Protein AF-A0A7K5NY60-F1 (afdb_monomer_lite)

Foldseek 3Di:
DVVVVVVVVVVVVVVVVVVVVVVVVVVVVVVPDDDDDDDDDDDDDDDDDDDDDDDDDDDDDDDDDDDDDDDPPPPDDPDDPDPDDPCVVDPPCVVVVQVVVLVVVPPDDFDEAEEEEEDEDPLLVLQLQQVVLQLVAADAAYEYEYEYAPVCPVVCCVSVVPDPRPPRYHYDYHYQDDDPVCSVVQCPPPHGSPSSVVCCLVVVVVDQKYKYAYSNDGDPHYPVVVQCCVVVDDPQDFKDFDQQDPDLVPAPCNPPNPDDAPDSRHTDPRIMIGRSNVVVVDDDD

Structure (mmCIF, N/CA/C/O backbone):
data_AF-A0A7K5NY60-F1
#
_entry.id   AF-A0A7K5NY60-F1
#
loop_
_atom_site.group_PDB
_atom_site.id
_atom_site.type_symbol
_atom_site.label_atom_id
_atom_site.label_alt_id
_atom_site.label_comp_id
_atom_site.label_asym_id
_atom_site.label_entity_id
_atom_site.label_seq_id
_atom_site.pdbx_PDB_ins_code
_atom_site.Cartn_x
_atom_site.Cartn_y
_atom_site.Cartn_z
_atom_site.occupancy
_atom_site.B_iso_or_equiv
_atom_site.auth_seq_id
_atom_site.auth_comp_id
_atom_site.auth_asym_id
_atom_site.auth_atom_id
_atom_site.pdbx_PDB_model_num
ATOM 1 N N . MET A 1 1 ? -24.072 55.655 23.492 1.00 56.44 1 MET A N 1
ATOM 2 C CA . MET A 1 1 ? -22.729 55.812 22.879 1.00 56.44 1 MET A CA 1
ATOM 3 C C . MET A 1 1 ? -21.893 54.524 22.804 1.00 56.44 1 MET A C 1
ATOM 5 O O . MET A 1 1 ? -21.307 54.279 21.763 1.00 56.44 1 MET A O 1
ATOM 9 N N . ARG A 1 2 ? -21.861 53.644 23.823 1.00 59.66 2 ARG A N 1
ATOM 10 C CA . ARG A 1 2 ? -20.990 52.439 23.823 1.00 59.66 2 ARG A CA 1
ATOM 11 C C . ARG A 1 2 ? -21.328 51.338 22.795 1.00 59.66 2 ARG A C 1
ATOM 13 O O . ARG A 1 2 ? -20.444 50.577 22.426 1.00 59.66 2 ARG A O 1
ATOM 20 N N . ARG A 1 3 ? -22.579 51.241 22.320 1.00 62.66 3 ARG A N 1
ATOM 21 C CA . ARG A 1 3 ? -22.987 50.232 21.316 1.00 62.66 3 ARG A CA 1
ATOM 22 C C . ARG A 1 3 ? -22.517 50.585 19.899 1.00 62.66 3 ARG A C 1
ATOM 24 O O . ARG A 1 3 ? -22.002 49.718 19.210 1.00 62.66 3 ARG A O 1
ATOM 31 N N . PHE A 1 4 ? -22.588 51.862 19.520 1.00 67.31 4 PHE A N 1
ATOM 32 C CA . PHE A 1 4 ? -22.087 52.347 18.229 1.00 67.31 4 PHE A CA 1
ATOM 33 C C . PHE A 1 4 ? -20.566 52.210 18.100 1.00 67.31 4 PHE A C 1
ATOM 35 O O . PHE A 1 4 ? -20.082 51.814 17.048 1.00 67.31 4 PHE A O 1
ATOM 42 N N . ALA A 1 5 ? -19.820 52.426 19.190 1.00 71.88 5 ALA A N 1
ATOM 43 C CA . ALA A 1 5 ? -18.370 52.224 19.205 1.00 71.88 5 ALA A CA 1
ATOM 44 C C . ALA A 1 5 ? -17.967 50.757 18.954 1.00 71.88 5 ALA A C 1
ATOM 46 O O . ALA A 1 5 ? -17.001 50.497 18.245 1.00 71.88 5 ALA A O 1
ATOM 47 N N . ARG A 1 6 ? -18.728 49.789 19.487 1.00 74.81 6 ARG A N 1
ATOM 48 C CA . ARG A 1 6 ? -18.474 48.354 19.264 1.00 74.81 6 ARG A CA 1
ATOM 49 C C . ARG A 1 6 ? -18.782 47.921 17.832 1.00 74.81 6 ARG A C 1
ATOM 51 O O . ARG A 1 6 ? -18.025 47.145 17.266 1.00 74.81 6 ARG A O 1
ATOM 58 N N . VAL A 1 7 ? -19.856 48.450 17.245 1.00 81.12 7 VAL A N 1
ATOM 59 C CA . VAL A 1 7 ? -20.198 48.190 15.837 1.00 81.12 7 VAL A CA 1
ATOM 60 C C . VAL A 1 7 ? -19.155 48.812 14.907 1.00 81.12 7 VAL A C 1
ATOM 62 O O . VAL A 1 7 ? -18.703 48.148 13.984 1.00 81.12 7 VAL A O 1
ATOM 65 N N . ALA A 1 8 ? -18.691 50.033 15.191 1.00 81.50 8 ALA A N 1
ATOM 66 C CA . ALA A 1 8 ? -17.628 50.670 14.416 1.00 81.50 8 ALA A CA 1
ATOM 67 C C . ALA A 1 8 ? -16.306 49.880 14.469 1.00 81.50 8 ALA A C 1
ATOM 69 O O . ALA A 1 8 ? -15.668 49.694 13.439 1.00 81.50 8 ALA A O 1
ATOM 70 N N . LEU A 1 9 ? -15.929 49.356 15.642 1.00 83.44 9 LEU A N 1
ATOM 71 C CA . LEU A 1 9 ? -14.753 48.491 15.806 1.00 83.44 9 LEU A CA 1
ATOM 72 C C . LEU A 1 9 ? -14.869 47.177 15.024 1.00 83.44 9 LEU A C 1
ATOM 74 O O . LEU A 1 9 ? -13.899 46.760 14.397 1.00 83.44 9 LEU A O 1
ATOM 78 N N . LEU A 1 10 ? -16.049 46.551 15.019 1.00 84.38 10 LEU A N 1
ATOM 79 C CA . LEU A 1 10 ? -16.299 45.345 14.225 1.00 84.38 10 LEU A CA 1
ATOM 80 C C . LEU A 1 10 ? -16.209 45.633 12.722 1.00 84.38 10 LEU A C 1
ATOM 82 O O . LEU A 1 10 ? -15.543 44.894 12.004 1.00 84.38 10 LEU A O 1
ATOM 86 N N . CYS A 1 11 ? -16.798 46.736 12.253 1.00 84.00 11 CYS A N 1
ATOM 87 C CA . CYS A 1 11 ? -16.713 47.132 10.847 1.00 84.00 11 CYS A CA 1
ATOM 88 C C . CYS A 1 11 ? -15.271 47.449 10.419 1.00 84.00 11 CYS A C 1
ATOM 90 O O . CYS A 1 11 ? -14.856 47.047 9.333 1.00 84.00 11 CYS A O 1
ATOM 92 N N . LEU A 1 12 ? -14.492 48.118 11.276 1.00 88.38 12 LEU A N 1
ATOM 93 C CA . LEU A 1 12 ? -13.070 48.379 11.030 1.00 88.38 12 LEU A CA 1
ATOM 94 C C . LEU A 1 12 ? -12.256 47.079 10.985 1.00 88.38 12 LEU A C 1
ATOM 96 O O . LEU A 1 12 ? -11.424 46.918 10.095 1.00 88.38 12 LEU A O 1
ATOM 100 N N . GLY A 1 13 ? -12.536 46.131 11.885 1.00 89.06 13 GLY A N 1
ATOM 101 C CA . GLY A 1 13 ? -11.914 44.806 11.879 1.00 89.06 13 GLY A CA 1
ATOM 102 C C . GLY A 1 13 ? -12.219 44.020 10.601 1.00 89.06 13 GLY A C 1
ATOM 103 O O . GLY A 1 13 ? -11.303 43.532 9.944 1.00 89.06 13 GLY A O 1
ATOM 104 N N . CYS A 1 14 ? -13.488 43.961 10.187 1.00 86.69 14 CYS A N 1
ATOM 105 C CA . CYS A 1 14 ? -13.890 43.292 8.947 1.00 86.69 14 CYS A CA 1
ATOM 106 C C . CYS A 1 14 ? -13.279 43.949 7.697 1.00 86.69 14 CYS A C 1
ATOM 108 O O . CYS A 1 14 ? -12.863 43.242 6.774 1.00 86.69 14 CYS A O 1
ATOM 110 N N . GLY A 1 15 ? -13.183 45.283 7.672 1.00 90.19 15 GLY A N 1
ATOM 111 C CA . GLY A 1 15 ? -12.523 46.021 6.594 1.00 90.19 15 GLY A CA 1
ATOM 112 C C . GLY A 1 15 ? -11.030 45.701 6.496 1.00 90.19 15 GLY A C 1
ATOM 113 O O . GLY A 1 15 ? -10.528 45.440 5.403 1.00 90.19 15 GLY A O 1
ATOM 114 N N . LEU A 1 16 ? -10.336 45.632 7.637 1.00 90.94 16 LEU A N 1
ATOM 115 C CA . LEU A 1 16 ? -8.918 45.273 7.692 1.00 90.94 16 LEU A CA 1
ATOM 116 C C . LEU A 1 16 ? -8.679 43.830 7.220 1.00 90.94 16 LEU A C 1
ATOM 118 O O . LEU A 1 16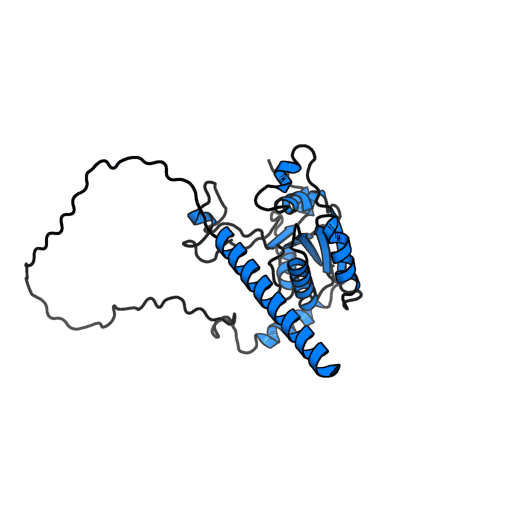 ? -7.789 43.598 6.406 1.00 90.94 16 LEU A O 1
ATOM 122 N N . CYS A 1 17 ? -9.504 42.871 7.655 1.00 87.88 17 CYS A N 1
ATOM 123 C CA . CYS A 1 17 ? -9.408 41.477 7.205 1.00 87.88 17 CYS A CA 1
ATOM 124 C C . CYS A 1 17 ? -9.643 41.337 5.695 1.00 87.88 17 CYS A C 1
ATOM 126 O O . CYS A 1 17 ? -8.936 40.583 5.030 1.00 87.88 17 CYS A O 1
ATOM 128 N N . SER A 1 18 ? -10.596 42.091 5.141 1.00 86.81 18 SER A N 1
ATOM 129 C CA . SER A 1 18 ? -10.890 42.074 3.701 1.00 86.81 18 SER A CA 1
ATOM 130 C C . SER A 1 18 ? -9.739 42.661 2.877 1.00 86.81 18 SER A C 1
ATOM 132 O O . SER A 1 18 ? -9.396 42.126 1.824 1.00 86.81 18 SER A O 1
ATOM 134 N N . LEU A 1 19 ? -9.097 43.723 3.377 1.00 90.56 19 LEU A N 1
ATOM 135 C CA . LEU A 1 19 ? -7.897 44.302 2.766 1.00 90.56 19 LEU A CA 1
ATOM 136 C C . LEU A 1 19 ? -6.717 43.328 2.804 1.00 90.56 19 LEU A C 1
ATOM 138 O O . LEU A 1 19 ? -6.083 43.107 1.776 1.00 90.56 19 LEU A O 1
ATOM 142 N N . LEU A 1 20 ? -6.446 42.709 3.957 1.00 88.12 20 LEU A N 1
ATOM 143 C CA . LEU A 1 20 ? -5.367 41.725 4.104 1.00 88.12 20 LEU A CA 1
ATOM 144 C C . LEU A 1 20 ? -5.576 40.507 3.196 1.00 88.12 20 LEU A C 1
ATOM 146 O O . LEU A 1 20 ? -4.625 40.037 2.573 1.00 88.12 20 LEU A O 1
ATOM 150 N N . TYR A 1 21 ? -6.819 40.043 3.056 1.00 88.12 21 TYR A N 1
ATOM 151 C CA . TYR A 1 21 ? -7.168 38.981 2.117 1.00 88.12 21 TYR A CA 1
ATOM 152 C C . TYR A 1 21 ? -6.909 39.395 0.660 1.00 88.12 21 TYR A C 1
ATOM 154 O O . TYR A 1 21 ? -6.303 38.638 -0.098 1.00 88.12 21 TYR A O 1
ATOM 162 N N . GLY A 1 22 ? -7.288 40.620 0.278 1.00 87.94 22 GLY A N 1
ATOM 163 C CA . GLY A 1 22 ? -6.995 41.171 -1.048 1.00 87.94 22 GLY A CA 1
ATOM 164 C C . GLY A 1 22 ? -5.493 41.263 -1.343 1.00 87.94 22 GLY A C 1
ATOM 165 O O . GLY A 1 22 ? -5.058 40.874 -2.424 1.00 87.94 22 GLY A O 1
ATOM 166 N N . PHE A 1 23 ? -4.685 41.702 -0.373 1.00 84.81 23 PHE A N 1
ATOM 167 C CA . PHE A 1 23 ? -3.224 41.740 -0.510 1.00 84.81 23 PHE A CA 1
ATOM 168 C C . PHE A 1 23 ? -2.600 40.344 -0.601 1.00 84.81 23 PHE A C 1
ATOM 170 O O . PHE A 1 23 ? -1.681 40.150 -1.393 1.00 84.81 23 PHE A O 1
ATOM 177 N N . SER A 1 24 ? -3.111 39.364 0.150 1.00 81.75 24 SER A N 1
ATOM 178 C CA . SER A 1 24 ? -2.658 37.972 0.058 1.00 81.75 24 SER A CA 1
ATOM 179 C C . SER A 1 24 ? -2.946 37.370 -1.320 1.00 81.75 24 SER A C 1
ATOM 181 O O . SER A 1 24 ? -2.064 36.742 -1.902 1.00 81.75 24 SER A O 1
ATOM 183 N N . GLN A 1 25 ? -4.126 37.630 -1.891 1.00 82.25 25 GLN A N 1
ATOM 184 C CA . GLN A 1 25 ? -4.454 37.188 -3.249 1.00 82.25 25 GLN A CA 1
ATOM 185 C C . GLN A 1 25 ? -3.606 37.890 -4.316 1.00 82.25 25 GLN A C 1
ATOM 187 O O . GLN A 1 25 ? -3.181 37.260 -5.283 1.00 82.25 25 GLN A O 1
ATOM 192 N N . LEU A 1 26 ? -3.304 39.179 -4.131 1.00 78.38 26 LEU A N 1
ATOM 193 C CA . LEU A 1 26 ? -2.419 39.918 -5.032 1.00 78.38 26 LEU A CA 1
ATOM 194 C C . LEU A 1 26 ? -0.980 39.373 -4.987 1.00 78.38 26 LEU A C 1
ATOM 196 O O . LEU A 1 26 ? -0.354 39.222 -6.033 1.00 78.38 26 LEU A O 1
ATOM 200 N N . ALA A 1 27 ? -0.475 39.043 -3.795 1.00 75.12 27 ALA A N 1
ATOM 201 C CA . ALA A 1 27 ? 0.842 38.436 -3.611 1.00 75.12 27 ALA A CA 1
ATOM 202 C C . ALA A 1 27 ? 0.928 37.051 -4.277 1.00 75.12 27 ALA A C 1
ATOM 204 O O . ALA A 1 27 ? 1.865 36.796 -5.030 1.00 75.12 27 ALA A O 1
ATOM 205 N N . LEU A 1 28 ? -0.098 36.210 -4.101 1.00 70.88 28 LEU A N 1
ATOM 206 C CA . LEU A 1 28 ? -0.197 34.899 -4.756 1.00 70.88 28 LEU A CA 1
ATOM 207 C C . LEU A 1 28 ? -0.278 35.009 -6.287 1.00 70.88 28 LEU A C 1
ATOM 209 O O . LEU A 1 28 ? 0.285 34.182 -7.002 1.00 70.88 28 LEU A O 1
ATOM 213 N N . SER A 1 29 ? -0.940 36.047 -6.807 1.00 69.75 29 SER A N 1
ATOM 214 C CA . SER A 1 29 ? -1.029 36.289 -8.251 1.00 69.75 29 SER A CA 1
ATOM 215 C C . SER A 1 29 ? 0.294 36.789 -8.851 1.00 69.75 29 SER A C 1
ATOM 217 O O . SER A 1 29 ? 0.606 36.470 -9.998 1.00 69.75 29 SER A O 1
ATOM 219 N N . LEU A 1 30 ? 1.105 37.518 -8.074 1.00 65.69 30 LEU A N 1
ATOM 220 C CA . LEU A 1 30 ? 2.453 37.939 -8.472 1.00 65.69 30 LEU A CA 1
ATOM 221 C C . LEU A 1 30 ? 3.467 36.784 -8.442 1.00 65.69 30 LEU A C 1
ATOM 223 O O . LEU A 1 30 ? 4.370 36.757 -9.276 1.00 65.69 30 LEU A O 1
ATOM 227 N N . GLU A 1 31 ? 3.302 35.807 -7.546 1.00 64.00 31 GLU A N 1
ATOM 228 C CA . GLU A 1 31 ? 4.140 34.596 -7.511 1.00 64.00 31 GLU A CA 1
ATOM 229 C C . GLU A 1 31 ? 3.822 33.596 -8.639 1.00 64.00 31 GLU A C 1
ATOM 231 O O . GLU A 1 31 ? 4.640 32.732 -8.950 1.00 64.00 31 GLU A O 1
ATOM 236 N N . GLN A 1 32 ? 2.672 33.726 -9.310 1.00 49.03 32 GLN A N 1
ATOM 237 C CA . GLN A 1 32 ? 2.239 32.817 -10.378 1.00 49.03 32 GLN A CA 1
ATOM 238 C C . GLN A 1 32 ? 2.784 33.137 -11.783 1.00 49.03 32 GLN A C 1
ATOM 240 O O . GLN A 1 32 ? 2.345 32.511 -12.748 1.00 49.03 32 GLN A O 1
ATOM 245 N N . GLN A 1 33 ? 3.757 34.043 -11.939 1.00 38.47 33 GLN A N 1
ATOM 246 C CA . GLN A 1 33 ? 4.490 34.192 -13.205 1.00 38.47 33 GLN A CA 1
ATOM 247 C C . GLN A 1 33 ? 5.540 33.077 -13.379 1.00 38.47 33 GLN A C 1
ATOM 249 O O . GLN A 1 33 ? 6.527 33.048 -12.643 1.00 38.47 33 GLN A O 1
ATOM 254 N N . PRO A 1 34 ? 5.427 32.197 -14.393 1.00 38.31 34 PRO A N 1
ATOM 255 C CA . PRO A 1 34 ? 6.512 31.313 -14.769 1.00 38.31 34 PRO A CA 1
ATOM 256 C C . PRO A 1 34 ? 7.386 31.980 -15.839 1.00 38.31 34 PRO A C 1
ATOM 258 O O . PRO A 1 34 ? 6.905 32.353 -16.907 1.00 38.31 34 PRO A O 1
ATOM 261 N N . GLY A 1 35 ? 8.696 32.013 -15.595 1.00 34.53 35 GLY A N 1
ATOM 262 C CA . GLY A 1 35 ? 9.678 31.861 -16.671 1.00 34.53 35 GLY A CA 1
ATOM 263 C C . GLY A 1 35 ? 10.494 33.097 -17.046 1.00 34.53 35 GLY A C 1
ATOM 264 O O . GLY A 1 35 ? 10.066 33.941 -17.824 1.00 34.53 35 GLY A O 1
ATOM 265 N N . GLY A 1 36 ? 11.744 33.098 -16.578 1.00 33.03 36 GLY A N 1
ATOM 266 C CA . GLY A 1 36 ? 12.874 32.771 -17.455 1.00 33.03 36 GLY A CA 1
ATOM 267 C C . GLY A 1 36 ? 13.189 33.770 -18.568 1.00 33.03 36 GLY A C 1
ATOM 268 O O . GLY A 1 36 ? 12.511 33.836 -19.590 1.00 33.03 36 GLY A O 1
ATOM 269 N N . GLY A 1 37 ? 14.297 34.489 -18.385 1.00 29.67 37 GLY A N 1
ATOM 270 C CA . GLY A 1 37 ? 14.879 35.393 -19.367 1.00 29.67 37 GLY A CA 1
ATOM 271 C C . GLY A 1 37 ? 15.085 34.760 -20.747 1.00 29.67 37 GLY A C 1
ATOM 272 O O . GLY A 1 37 ? 15.587 33.649 -20.893 1.00 29.67 37 GLY A O 1
ATOM 273 N N . ARG A 1 38 ? 14.702 35.532 -21.765 1.00 31.25 38 ARG A N 1
ATOM 274 C CA . ARG A 1 38 ? 15.026 35.336 -23.178 1.00 31.25 38 ARG A CA 1
ATOM 275 C C . ARG A 1 38 ? 16.522 35.564 -23.408 1.00 31.25 38 ARG A C 1
ATOM 277 O O . ARG A 1 38 ? 16.974 36.699 -23.271 1.00 31.25 38 ARG A O 1
ATOM 284 N N . GLU A 1 39 ? 17.236 34.560 -23.905 1.00 31.52 39 GLU A N 1
ATOM 285 C CA . GLU A 1 39 ? 18.372 34.794 -24.801 1.00 31.52 39 GLU A CA 1
ATOM 286 C C . GLU A 1 39 ? 17.896 34.701 -26.253 1.00 31.52 39 GLU A C 1
ATOM 288 O O . GLU A 1 39 ? 17.175 33.788 -26.656 1.00 31.52 39 GLU A O 1
ATOM 293 N N . ARG A 1 40 ? 18.242 35.736 -27.020 1.00 34.06 40 ARG A N 1
ATOM 294 C CA . ARG A 1 40 ? 17.913 35.918 -28.433 1.00 34.06 40 ARG A CA 1
ATOM 295 C C . ARG A 1 40 ? 18.866 35.084 -29.285 1.00 34.06 40 ARG A C 1
ATOM 297 O O . ARG A 1 40 ? 20.067 35.321 -29.231 1.00 34.06 40 ARG A O 1
ATOM 304 N N . GLN A 1 41 ? 18.336 34.244 -30.169 1.00 31.28 41 GLN A N 1
ATOM 305 C CA . GLN A 1 41 ? 19.020 33.884 -31.414 1.00 31.28 41 GLN A CA 1
ATOM 306 C C . GLN A 1 41 ? 18.081 34.108 -32.603 1.00 31.28 41 GLN A C 1
ATOM 308 O O . GLN A 1 41 ? 16.877 33.867 -32.529 1.00 31.28 41 GLN A O 1
ATOM 313 N N . ALA A 1 42 ? 18.657 34.712 -33.640 1.00 33.62 42 ALA A N 1
ATOM 314 C CA . ALA A 1 42 ? 18.021 35.235 -34.842 1.00 33.62 42 ALA A CA 1
ATOM 315 C C . ALA A 1 42 ? 17.487 34.121 -35.774 1.00 33.62 42 ALA A C 1
ATOM 317 O O . ALA A 1 42 ? 17.911 32.973 -35.646 1.00 33.62 42 ALA A O 1
ATOM 318 N N . PRO A 1 43 ? 16.570 34.441 -36.710 1.00 30.89 43 PRO A N 1
ATOM 319 C CA . PRO A 1 43 ? 15.968 33.461 -37.607 1.00 30.89 43 PRO A CA 1
ATOM 320 C C . PRO A 1 43 ? 16.812 33.260 -38.874 1.00 30.89 43 PRO A C 1
ATOM 322 O O . PRO A 1 43 ? 17.278 34.237 -39.458 1.00 30.89 43 PRO A O 1
ATOM 325 N N . ASP A 1 44 ? 16.926 32.012 -39.332 1.00 29.31 44 ASP A N 1
ATOM 326 C CA . ASP A 1 44 ? 17.401 31.676 -40.682 1.00 29.31 44 ASP A CA 1
ATOM 327 C C . ASP A 1 44 ? 16.215 31.163 -41.535 1.00 29.31 44 ASP A C 1
ATOM 329 O O . ASP A 1 44 ? 15.297 30.532 -40.990 1.00 29.31 44 ASP A O 1
ATOM 333 N N . PRO A 1 45 ? 16.146 31.486 -42.842 1.00 31.52 45 PRO A N 1
ATOM 334 C CA . PRO A 1 45 ? 14.932 31.409 -43.638 1.00 31.52 45 PRO A CA 1
ATOM 335 C C . PRO A 1 45 ? 14.846 30.106 -44.440 1.00 31.52 45 PRO A C 1
ATOM 337 O O . PRO A 1 45 ? 15.826 29.641 -45.010 1.00 31.52 45 PRO A O 1
ATOM 340 N N . GLY A 1 46 ? 13.632 29.580 -44.619 1.00 28.66 46 GLY A N 1
ATOM 341 C CA . GLY A 1 46 ? 13.368 28.653 -45.722 1.00 28.66 46 GLY A CA 1
ATOM 342 C C . GLY A 1 46 ? 12.361 27.554 -45.432 1.00 28.66 46 GLY A C 1
ATOM 343 O O . GLY A 1 46 ? 12.741 26.440 -45.111 1.00 28.66 46 GLY A O 1
ATOM 344 N N . ALA A 1 47 ? 11.079 27.841 -45.660 1.00 30.30 47 ALA A N 1
ATOM 345 C CA . ALA A 1 47 ? 10.147 26.887 -46.268 1.00 30.30 47 ALA A CA 1
ATOM 346 C C . ALA A 1 47 ? 8.870 27.638 -46.662 1.00 30.30 47 ALA A C 1
ATOM 348 O O . ALA A 1 47 ? 7.973 27.876 -45.855 1.00 30.30 47 ALA A O 1
ATOM 349 N N . ARG A 1 48 ? 8.824 28.069 -47.925 1.00 28.98 48 ARG A N 1
ATOM 350 C CA . ARG A 1 48 ? 7.640 28.660 -48.547 1.00 28.98 48 ARG A CA 1
ATOM 351 C C . ARG A 1 48 ? 6.536 27.612 -48.689 1.00 28.98 48 ARG A C 1
ATOM 353 O O . ARG A 1 48 ? 6.760 26.530 -49.220 1.00 28.98 48 ARG A O 1
ATOM 360 N N . GLN A 1 49 ? 5.336 28.022 -48.288 1.00 30.25 49 GLN A N 1
ATOM 361 C CA . GLN A 1 49 ? 4.054 27.495 -48.743 1.00 30.25 49 GLN A CA 1
ATOM 362 C C . GLN A 1 49 ? 3.991 27.406 -50.273 1.00 30.25 49 GLN A C 1
ATOM 364 O O . GLN A 1 49 ? 4.317 28.371 -50.964 1.00 30.25 49 GLN A O 1
ATOM 369 N N . GLN A 1 50 ? 3.431 26.310 -50.783 1.00 29.56 50 GLN A N 1
ATOM 370 C CA . GLN A 1 50 ? 2.662 26.327 -52.025 1.00 29.56 50 GLN A CA 1
ATOM 371 C C . GLN A 1 50 ? 1.338 25.599 -51.804 1.00 29.56 50 GLN A C 1
ATOM 373 O O . GLN A 1 50 ? 1.275 24.380 -51.685 1.00 29.56 50 GLN A O 1
ATOM 378 N N . ALA A 1 51 ? 0.277 26.400 -51.739 1.00 28.64 51 ALA A N 1
ATOM 379 C CA . ALA A 1 51 ? -1.068 25.987 -52.086 1.00 28.64 51 ALA A CA 1
ATOM 380 C C . ALA A 1 51 ? -1.219 26.112 -53.610 1.00 28.64 51 ALA A C 1
ATOM 382 O O . ALA A 1 51 ? -0.807 27.115 -54.193 1.00 28.64 51 ALA A O 1
ATOM 383 N N . GLY A 1 52 ? -1.828 25.115 -54.246 1.00 27.05 52 GLY A N 1
ATOM 384 C CA . GLY A 1 52 ? -2.163 25.138 -55.667 1.00 27.05 52 GLY A CA 1
ATOM 385 C C . GLY A 1 52 ? -3.269 24.133 -55.954 1.00 27.05 52 GLY A C 1
ATOM 386 O O . GLY A 1 52 ? -3.040 22.928 -55.921 1.00 27.05 52 GLY A O 1
ATOM 387 N N . GLY A 1 53 ? -4.482 24.639 -56.176 1.00 25.00 53 GLY A N 1
ATOM 388 C CA . GLY A 1 53 ? -5.632 23.850 -56.599 1.00 25.00 53 GLY A CA 1
ATOM 389 C C . GLY A 1 53 ? -5.581 23.480 -58.083 1.00 25.00 53 GLY A C 1
ATOM 390 O O . GLY A 1 53 ? -4.953 24.159 -58.889 1.00 25.00 53 GLY A O 1
ATOM 391 N N . GLY A 1 54 ? -6.314 22.426 -58.443 1.00 25.33 54 GLY A N 1
ATOM 392 C CA . GLY A 1 54 ? -6.552 22.024 -59.826 1.00 25.33 54 GLY A CA 1
ATOM 393 C C . GLY A 1 54 ? -7.691 21.011 -59.909 1.00 25.33 54 GLY A C 1
ATOM 394 O O . GLY A 1 54 ? -7.580 19.896 -59.412 1.00 25.33 54 GLY A O 1
ATOM 395 N N . ARG A 1 55 ? -8.813 21.440 -60.494 1.00 26.34 55 ARG A N 1
ATOM 396 C CA . ARG A 1 55 ? -10.016 20.649 -60.787 1.00 26.34 55 ARG A CA 1
ATOM 397 C C . ARG A 1 55 ? -9.857 19.838 -62.085 1.00 26.34 55 ARG A C 1
ATOM 399 O O . ARG A 1 55 ? -9.152 20.264 -62.989 1.00 26.34 55 ARG A O 1
ATOM 406 N N . ALA A 1 56 ? -10.728 18.827 -62.184 1.00 27.23 56 ALA A N 1
ATOM 407 C CA . ALA A 1 56 ? -11.382 18.264 -63.378 1.00 27.23 56 ALA A CA 1
ATOM 408 C C . ALA A 1 56 ? -10.803 16.977 -63.997 1.00 27.23 56 ALA A C 1
ATOM 410 O O . ALA A 1 56 ? -9.648 16.895 -64.390 1.00 27.23 56 ALA A O 1
ATOM 411 N N . GLY A 1 57 ? -11.697 15.989 -64.142 1.00 27.00 57 GLY A N 1
ATOM 412 C CA . GLY A 1 57 ? -11.474 14.729 -64.850 1.00 27.00 57 GLY A CA 1
ATOM 413 C C . GLY A 1 57 ? -12.609 13.728 -64.621 1.00 27.00 57 GLY A C 1
ATOM 414 O O . GLY A 1 57 ? -12.405 12.691 -64.002 1.00 27.00 57 GLY A O 1
ATOM 415 N N . ALA A 1 58 ? -13.822 14.063 -65.065 1.00 27.95 58 ALA A N 1
ATOM 416 C CA . ALA A 1 58 ? -14.986 13.182 -65.031 1.00 27.95 58 ALA A CA 1
ATOM 417 C C . ALA A 1 58 ? -14.867 12.044 -66.060 1.00 27.95 58 ALA A C 1
ATOM 419 O O . ALA A 1 58 ? -14.560 12.315 -67.217 1.00 27.95 58 ALA A O 1
ATOM 420 N N . ARG A 1 59 ? -15.229 10.812 -65.673 1.00 27.97 59 ARG A N 1
ATOM 421 C CA . ARG A 1 59 ? -15.837 9.799 -66.557 1.00 27.97 59 ARG A CA 1
ATOM 422 C C . ARG A 1 59 ? -16.801 8.927 -65.752 1.00 27.97 59 ARG A C 1
ATOM 424 O O . ARG A 1 59 ? -16.425 8.292 -64.774 1.00 27.97 59 ARG A O 1
ATOM 431 N N . SER A 1 60 ? -18.057 8.954 -66.182 1.00 27.23 60 SER A N 1
ATOM 432 C CA . SER A 1 60 ? -19.178 8.149 -65.708 1.00 27.23 60 SER A CA 1
ATOM 433 C C . SER A 1 60 ? -19.195 6.767 -66.361 1.00 27.23 60 SER A C 1
ATOM 435 O O . SER A 1 60 ? -18.996 6.694 -67.572 1.00 27.23 60 SER A O 1
ATOM 437 N N . ALA A 1 61 ? -19.572 5.728 -65.614 1.00 28.62 61 ALA A N 1
ATOM 438 C CA . ALA A 1 61 ? -20.527 4.694 -66.043 1.00 28.62 61 ALA A CA 1
ATOM 439 C C . ALA A 1 61 ? -20.790 3.711 -64.888 1.00 28.62 61 ALA A C 1
ATOM 441 O O . ALA A 1 61 ? -19.847 3.249 -64.256 1.00 28.62 61 ALA A O 1
ATOM 442 N N . GLY A 1 62 ? -22.061 3.365 -64.653 1.00 28.11 62 GLY A N 1
ATOM 443 C CA . GLY A 1 62 ? -22.443 2.197 -63.846 1.00 28.11 62 GLY A CA 1
ATOM 444 C C . GLY A 1 62 ? -23.441 2.481 -62.726 1.00 28.11 62 GLY A C 1
ATOM 445 O O . GLY A 1 62 ? -23.062 2.619 -61.570 1.00 28.11 62 GLY A O 1
ATOM 446 N N . ARG A 1 63 ? -24.730 2.540 -63.078 1.00 28.20 63 ARG A N 1
ATOM 447 C CA . ARG A 1 63 ? -25.874 2.454 -62.156 1.00 28.20 63 ARG A CA 1
ATOM 448 C C . ARG A 1 63 ? -25.987 1.015 -61.635 1.00 28.20 63 ARG A C 1
ATOM 450 O O . ARG A 1 63 ? -26.019 0.092 -62.442 1.00 28.20 63 ARG A O 1
ATOM 457 N N . GLY A 1 64 ? -26.119 0.852 -60.323 1.00 27.62 64 GLY A N 1
ATOM 458 C CA . GLY A 1 64 ? -26.496 -0.397 -59.662 1.00 27.62 64 GLY A CA 1
ATOM 459 C C . GLY A 1 64 ? -26.793 -0.128 -58.189 1.00 27.62 64 GLY A C 1
ATOM 460 O O . GLY A 1 64 ? -25.881 0.141 -57.415 1.00 27.62 64 GLY A O 1
ATOM 461 N N . GLU A 1 65 ? -28.075 -0.113 -57.834 1.00 30.19 65 GLU A N 1
ATOM 462 C CA . GLU A 1 65 ? -28.575 -0.008 -56.462 1.00 30.19 65 GLU A CA 1
ATOM 463 C C . GLU A 1 65 ? -28.131 -1.205 -55.613 1.00 30.19 65 GLU A C 1
ATOM 465 O O . GLU A 1 65 ? -28.283 -2.343 -56.047 1.00 30.19 65 GLU A O 1
ATOM 470 N N . ALA A 1 66 ? -27.635 -0.938 -54.401 1.00 30.78 66 ALA A N 1
ATOM 471 C CA . ALA A 1 66 ? -27.949 -1.644 -53.149 1.00 30.78 66 ALA A CA 1
ATOM 472 C C . ALA A 1 66 ? -26.881 -1.328 -52.089 1.00 30.78 66 ALA A C 1
ATOM 474 O O . ALA A 1 66 ? -25.685 -1.419 -52.350 1.00 30.78 66 ALA A O 1
ATOM 475 N N . GLY A 1 67 ? -27.316 -1.026 -50.864 1.00 29.39 67 GLY A N 1
ATOM 476 C CA . GLY A 1 67 ? -26.449 -1.076 -49.683 1.00 29.39 67 GLY A CA 1
ATOM 477 C C . GLY A 1 67 ? -26.171 0.275 -49.040 1.00 29.39 67 GLY A C 1
ATOM 478 O O . GLY A 1 67 ? -25.105 0.863 -49.195 1.00 29.39 67 GLY A O 1
ATOM 479 N N . ALA A 1 68 ? -27.132 0.732 -48.242 1.00 37.31 68 ALA A N 1
ATOM 480 C CA . ALA A 1 68 ? -26.892 1.706 -47.193 1.00 37.31 68 ALA A CA 1
ATOM 481 C C . ALA A 1 68 ? -25.775 1.225 -46.247 1.00 37.31 68 ALA A C 1
ATOM 483 O O . ALA A 1 68 ? -25.765 0.068 -45.829 1.00 37.31 68 ALA A O 1
ATOM 484 N N . GLY A 1 69 ? -24.889 2.138 -45.843 1.00 41.03 69 GLY A N 1
ATOM 485 C CA . GLY A 1 69 ? -24.108 1.970 -44.617 1.00 41.03 69 GLY A CA 1
ATOM 486 C C . GLY A 1 69 ? -22.618 2.246 -44.746 1.00 41.03 69 GLY A C 1
ATOM 487 O O . GLY A 1 69 ? -21.815 1.317 -44.733 1.00 41.03 69 GLY A O 1
ATOM 488 N N . ARG A 1 70 ? -22.216 3.523 -44.739 1.00 39.97 70 ARG A N 1
ATOM 489 C CA . ARG A 1 70 ? -20.863 3.876 -44.279 1.00 39.97 70 ARG A CA 1
ATOM 490 C C . ARG A 1 70 ? -20.720 5.318 -43.792 1.00 39.97 70 ARG A C 1
ATOM 492 O O . ARG A 1 70 ? -19.893 6.070 -44.273 1.00 39.97 70 ARG A O 1
ATOM 499 N N . CYS A 1 71 ? -21.480 5.642 -42.753 1.00 33.47 71 CYS A N 1
ATOM 500 C CA . CYS A 1 71 ? -21.054 6.586 -41.722 1.00 33.47 71 CYS A CA 1
ATOM 501 C C . CYS A 1 71 ? -21.351 5.935 -40.371 1.00 33.47 71 CYS A C 1
ATOM 503 O O . CYS A 1 71 ? -22.381 6.196 -39.756 1.00 33.47 71 CYS A O 1
ATOM 505 N N . LYS A 1 72 ? -20.479 5.026 -39.916 1.00 31.69 72 LYS A N 1
ATOM 506 C CA . LYS A 1 72 ? -20.462 4.699 -38.490 1.00 31.69 72 LYS A CA 1
ATOM 507 C C . LYS A 1 72 ? -19.717 5.829 -37.795 1.00 31.69 72 LYS A C 1
ATOM 509 O O . LYS A 1 72 ? -18.492 5.885 -37.833 1.00 31.69 72 LYS A O 1
ATOM 514 N N . ASN A 1 73 ? -20.506 6.720 -37.201 1.00 34.53 73 ASN A N 1
ATOM 515 C CA . ASN A 1 73 ? -20.133 7.505 -36.036 1.00 34.53 73 ASN A CA 1
ATOM 516 C C . ASN A 1 73 ? -19.355 6.602 -35.069 1.00 34.53 73 ASN A C 1
ATOM 518 O O . ASN A 1 73 ? -19.952 5.779 -34.376 1.00 34.53 73 ASN A O 1
ATOM 522 N N . LEU A 1 74 ? -18.032 6.742 -35.012 1.00 34.25 74 LEU A N 1
ATOM 523 C CA . LEU A 1 74 ? -17.279 6.351 -33.827 1.00 34.25 74 LEU A CA 1
ATOM 524 C C . LEU A 1 74 ? -17.570 7.427 -32.786 1.00 34.25 74 LEU A C 1
ATOM 526 O O . LEU A 1 74 ? -16.852 8.414 -32.653 1.00 34.25 74 LEU A O 1
ATOM 530 N N . SER A 1 75 ? -18.723 7.247 -32.140 1.00 33.94 75 SER A N 1
ATOM 531 C CA . SER A 1 75 ? -19.126 7.969 -30.948 1.00 33.94 75 SER A CA 1
ATOM 532 C C . SER A 1 75 ? -17.964 7.945 -29.972 1.00 33.94 75 SER A C 1
ATOM 534 O O . SER A 1 75 ? -17.501 6.884 -29.556 1.00 33.94 75 SER A O 1
ATOM 536 N N . VAL A 1 76 ? -17.518 9.146 -29.632 1.00 38.72 76 VAL A N 1
ATOM 537 C CA . VAL A 1 76 ? -16.672 9.447 -28.489 1.00 38.72 76 VAL A CA 1
ATOM 538 C C . VAL A 1 76 ? -17.205 8.666 -27.286 1.00 38.72 76 VAL A C 1
ATOM 540 O O . VAL A 1 76 ? -18.416 8.590 -27.071 1.00 38.72 76 VAL A O 1
ATOM 543 N N . SER A 1 77 ? -16.280 8.028 -26.576 1.00 38.75 77 SER A N 1
ATOM 544 C CA . SER A 1 77 ? -16.452 7.308 -25.316 1.00 38.75 77 SER A CA 1
ATOM 545 C C . SER A 1 77 ? -17.593 7.869 -24.465 1.00 38.75 77 SER A C 1
ATOM 547 O O . SER A 1 77 ? -17.490 8.972 -23.928 1.00 38.75 77 SER A O 1
ATOM 549 N N . PHE A 1 78 ? -18.665 7.084 -24.344 1.00 35.62 78 PHE A N 1
ATOM 550 C CA . PHE A 1 78 ? -19.743 7.313 -23.393 1.00 35.62 78 PHE A CA 1
ATOM 551 C C . PHE A 1 78 ? -19.169 7.052 -21.995 1.00 35.62 78 PHE A C 1
ATOM 553 O O . PHE A 1 78 ? -19.142 5.922 -21.514 1.00 35.62 78 PHE A O 1
ATOM 560 N N . TRP A 1 79 ? -18.602 8.090 -21.384 1.00 32.47 79 TRP A N 1
ATOM 561 C CA . TRP A 1 79 ? -18.198 8.054 -19.985 1.00 32.47 79 TRP A CA 1
ATOM 562 C C . TRP A 1 79 ? -19.461 7.936 -19.131 1.00 32.47 79 TRP A C 1
ATOM 564 O O . TRP A 1 79 ? -20.264 8.864 -19.068 1.00 32.47 79 TRP A O 1
ATOM 574 N N . ASN A 1 80 ? -19.653 6.773 -18.509 1.00 35.16 80 ASN A N 1
ATOM 575 C CA . ASN A 1 80 ? -20.723 6.531 -17.551 1.00 35.16 80 ASN A CA 1
ATOM 576 C C . ASN A 1 80 ? -20.158 6.731 -16.138 1.00 35.16 80 ASN A C 1
ATOM 578 O O . ASN A 1 80 ? -19.268 5.995 -15.721 1.00 35.16 80 ASN A O 1
ATOM 582 N N . SER A 1 81 ? -20.649 7.732 -15.406 1.00 35.34 81 SER A N 1
ATOM 583 C CA . SER A 1 81 ? -20.159 8.077 -14.059 1.00 35.34 81 SER A CA 1
ATOM 584 C C . SER A 1 81 ? -20.530 7.062 -12.971 1.00 35.34 81 SER A C 1
ATOM 586 O O . SER A 1 81 ? -20.128 7.228 -11.822 1.00 35.34 81 SER A O 1
ATOM 588 N N . TYR A 1 82 ? -21.260 6.001 -13.315 1.00 38.91 82 TYR A N 1
ATOM 589 C CA . TYR A 1 82 ? -21.563 4.899 -12.413 1.00 38.91 82 TYR A CA 1
ATOM 590 C C . TYR A 1 82 ? -20.954 3.615 -12.968 1.00 38.91 82 TYR A C 1
ATOM 592 O O . TYR A 1 82 ? -21.352 3.141 -14.029 1.00 38.91 82 TYR A O 1
ATOM 600 N N . TRP A 1 83 ? -20.006 3.045 -12.224 1.00 45.59 83 TRP A N 1
ATOM 601 C CA . TRP A 1 83 ? -19.309 1.778 -12.483 1.00 45.59 83 TRP A CA 1
ATOM 602 C C . TRP A 1 83 ? -20.220 0.533 -12.435 1.00 45.59 83 TRP A C 1
ATOM 604 O O . TRP A 1 83 ? -19.826 -0.526 -11.949 1.00 45.59 83 TRP A O 1
ATOM 614 N N . MET A 1 84 ? -21.454 0.628 -12.923 1.00 42.53 84 MET A N 1
ATOM 615 C CA . MET A 1 84 ? -22.258 -0.550 -13.208 1.00 42.53 84 MET A CA 1
ATOM 616 C C . MET A 1 84 ? -21.808 -1.102 -14.556 1.00 42.53 84 MET A C 1
ATOM 618 O O . MET A 1 84 ? -21.970 -0.461 -15.595 1.00 42.53 84 MET A O 1
ATOM 622 N N . LEU A 1 85 ? -21.220 -2.298 -14.519 1.00 43.53 85 LEU A N 1
ATOM 623 C CA . LEU A 1 85 ? -21.001 -3.110 -15.712 1.00 43.53 85 LEU A CA 1
ATOM 624 C C . LEU A 1 85 ? -22.318 -3.202 -16.512 1.00 43.53 85 LEU A C 1
ATOM 626 O O . LEU A 1 85 ? -23.388 -3.201 -15.895 1.00 43.53 85 LEU A O 1
ATOM 630 N N . PRO A 1 86 ? -22.264 -3.284 -17.855 1.00 42.28 86 PRO A N 1
ATOM 631 C CA . PRO A 1 86 ? -23.460 -3.396 -18.686 1.00 42.28 86 PRO A CA 1
ATOM 632 C C . PRO A 1 86 ? -24.399 -4.495 -18.172 1.00 42.28 86 PRO A C 1
ATOM 634 O O . PRO A 1 86 ? -23.938 -5.544 -17.719 1.00 42.28 86 PRO A O 1
ATOM 637 N N . SER A 1 87 ? -25.712 -4.273 -18.278 1.00 46.53 87 SER A N 1
ATOM 638 C CA . SER A 1 87 ? -26.767 -5.229 -17.890 1.00 46.53 87 SER A CA 1
ATOM 639 C C . SER A 1 87 ? -26.620 -6.605 -18.550 1.00 46.53 87 SER A C 1
ATOM 641 O O . SER A 1 87 ? -27.117 -7.600 -18.035 1.00 46.53 87 SER A O 1
ATOM 643 N N . ASP A 1 88 ? -25.877 -6.667 -19.652 1.00 49.84 88 ASP A N 1
ATOM 644 C CA . ASP A 1 88 ? -25.595 -7.891 -20.403 1.00 49.84 88 ASP A CA 1
ATOM 645 C C . ASP A 1 88 ? -24.455 -8.722 -19.771 1.00 49.84 88 ASP A C 1
ATOM 647 O O . ASP A 1 88 ? -24.211 -9.858 -20.169 1.00 49.84 88 ASP A O 1
ATOM 651 N N . VAL A 1 89 ? -23.753 -8.160 -18.777 1.00 52.50 89 VAL A N 1
ATOM 652 C CA . VAL A 1 89 ? -22.645 -8.779 -18.024 1.00 52.50 89 VAL A CA 1
ATOM 653 C C . VAL A 1 89 ? -23.019 -8.999 -16.547 1.00 52.50 89 VAL A C 1
ATOM 655 O O . VAL A 1 89 ? -22.429 -9.851 -15.886 1.00 52.50 89 VAL A O 1
ATOM 658 N N . CYS A 1 90 ? -24.018 -8.275 -16.022 1.00 46.12 90 CYS A N 1
ATOM 659 C CA . CYS A 1 90 ? -24.477 -8.353 -14.630 1.00 46.12 90 CYS A CA 1
ATOM 660 C C . CYS A 1 90 ? -25.999 -8.575 -14.588 1.00 46.12 90 CYS A C 1
ATOM 662 O O . CYS A 1 90 ? -26.770 -7.659 -14.871 1.00 46.12 90 CYS A O 1
ATOM 664 N N . GLY A 1 91 ? -26.446 -9.781 -14.218 1.00 43.12 91 GLY A N 1
ATOM 665 C CA . GLY A 1 91 ? -27.864 -10.046 -13.947 1.00 43.12 91 GLY A CA 1
ATOM 666 C C . GLY A 1 91 ? -28.394 -9.184 -12.790 1.00 43.12 91 GLY A C 1
ATOM 667 O O . GLY A 1 91 ? -27.618 -8.697 -11.970 1.00 43.12 91 GLY A O 1
ATOM 668 N N . MET A 1 92 ? -29.720 -9.020 -12.693 1.00 47.06 92 MET A N 1
ATOM 669 C CA . MET A 1 92 ? -30.454 -8.141 -11.749 1.00 47.06 92 MET A CA 1
ATOM 670 C C . MET A 1 92 ? -30.115 -8.273 -10.243 1.00 47.06 92 MET A C 1
ATOM 672 O O . MET A 1 92 ? -30.662 -7.538 -9.425 1.00 47.06 92 MET A O 1
ATOM 676 N N . ASN A 1 93 ? -29.201 -9.160 -9.857 1.00 45.91 93 ASN A N 1
ATOM 677 C CA . ASN A 1 93 ? -28.866 -9.477 -8.474 1.00 45.91 93 ASN A CA 1
ATOM 678 C C . ASN A 1 93 ? -27.504 -8.938 -8.018 1.00 45.91 93 ASN A C 1
ATOM 680 O O . ASN A 1 93 ? -27.070 -9.302 -6.932 1.00 45.91 93 ASN A O 1
ATOM 684 N N . CYS A 1 94 ? -26.817 -8.074 -8.772 1.00 51.09 94 CYS A N 1
ATOM 685 C CA . CYS A 1 94 ? -25.432 -7.697 -8.443 1.00 51.09 94 CYS A CA 1
ATOM 686 C C . CYS A 1 94 ? -25.242 -7.024 -7.067 1.00 51.09 94 CYS A C 1
ATOM 688 O O . CYS A 1 94 ? -24.189 -7.188 -6.452 1.00 51.09 94 CYS A O 1
ATOM 690 N N . PHE A 1 95 ? -26.267 -6.358 -6.525 1.00 44.66 95 PHE A N 1
ATOM 691 C CA . PHE A 1 95 ? -26.222 -5.845 -5.150 1.00 44.66 95 PHE A CA 1
ATOM 692 C C . PHE A 1 95 ? -26.280 -6.974 -4.103 1.00 44.66 95 PHE A C 1
ATOM 694 O O . PHE A 1 95 ? -25.521 -6.984 -3.136 1.00 44.66 95 PHE A O 1
ATOM 701 N N . TRP A 1 96 ? -27.141 -7.969 -4.328 1.00 39.47 96 TRP A N 1
ATOM 702 C CA . TRP A 1 96 ? -27.330 -9.106 -3.427 1.00 39.47 96 TRP A CA 1
ATOM 703 C C . TRP A 1 96 ? -26.235 -10.170 -3.577 1.00 39.47 96 TRP A C 1
ATOM 705 O O . TRP A 1 96 ? -25.819 -10.754 -2.583 1.00 39.47 96 TRP A O 1
ATOM 715 N N . GLU A 1 97 ? -25.697 -10.387 -4.779 1.00 48.25 97 GLU A N 1
ATOM 716 C CA . GLU A 1 97 ? -24.572 -11.301 -5.012 1.00 48.25 97 GLU A CA 1
ATOM 717 C C . GLU A 1 97 ? -23.324 -10.894 -4.232 1.00 48.25 97 GLU A C 1
ATOM 719 O O . GLU A 1 97 ? -22.637 -11.761 -3.696 1.00 48.25 97 GLU A O 1
ATOM 724 N N . ALA A 1 98 ? -23.030 -9.592 -4.148 1.00 50.47 98 ALA A N 1
ATOM 725 C CA . ALA A 1 98 ? -21.937 -9.107 -3.319 1.00 50.47 98 ALA A CA 1
ATOM 726 C C . ALA A 1 98 ? -22.176 -9.489 -1.851 1.00 50.47 98 ALA A C 1
ATOM 728 O O . ALA A 1 98 ? -21.315 -10.117 -1.248 1.00 50.47 98 ALA A O 1
ATOM 729 N N . ALA A 1 99 ? -23.366 -9.213 -1.307 1.00 50.88 99 ALA A N 1
ATOM 730 C CA . ALA A 1 99 ? -23.711 -9.550 0.075 1.00 50.88 99 ALA A CA 1
ATOM 731 C C . ALA A 1 99 ? -23.636 -11.067 0.367 1.00 50.88 99 ALA A C 1
ATOM 733 O O . ALA A 1 99 ? -23.054 -11.469 1.375 1.00 50.88 99 ALA A O 1
ATOM 734 N N . PHE A 1 100 ? -24.144 -11.920 -0.531 1.00 49.22 100 PHE A N 1
ATOM 735 C CA . PHE A 1 100 ? -24.136 -13.378 -0.348 1.00 49.22 100 PHE A CA 1
ATOM 736 C C . PHE A 1 100 ? -22.748 -14.021 -0.512 1.00 49.22 100 PHE A C 1
ATOM 738 O O . PHE A 1 100 ? -22.461 -15.018 0.153 1.00 49.22 100 PHE A O 1
ATOM 745 N N . ARG A 1 101 ? -21.849 -13.457 -1.337 1.00 54.22 101 ARG A N 1
ATOM 746 C CA . ARG A 1 101 ? -20.459 -13.950 -1.463 1.00 54.22 101 ARG A CA 1
ATOM 747 C C . ARG A 1 101 ? -19.691 -13.884 -0.141 1.00 54.22 101 ARG A C 1
ATOM 749 O O . ARG A 1 101 ? -18.820 -14.720 0.096 1.00 54.22 101 ARG A O 1
ATOM 756 N N . TYR A 1 102 ? -20.014 -12.919 0.715 1.00 53.41 102 TYR A N 1
ATOM 757 C CA . TYR A 1 102 ? -19.294 -12.699 1.968 1.00 53.41 102 TYR A CA 1
ATOM 758 C C . TYR A 1 102 ? -19.824 -13.522 3.143 1.00 53.41 102 TYR A C 1
ATOM 760 O O . TYR A 1 102 ? -19.038 -13.882 4.019 1.00 53.41 102 TYR A O 1
ATOM 768 N N . ASP A 1 103 ? -21.105 -13.900 3.139 1.00 51.44 103 ASP A N 1
ATOM 769 C CA . ASP A 1 103 ? -21.684 -14.750 4.191 1.00 51.44 103 ASP A CA 1
ATOM 770 C C . ASP A 1 103 ? -21.081 -16.174 4.170 1.00 51.44 103 ASP A C 1
ATOM 772 O O . ASP A 1 103 ? -20.852 -16.795 5.208 1.00 51.44 103 ASP A O 1
ATOM 776 N N . TYR A 1 104 ? -20.677 -16.657 2.987 1.00 47.50 104 TYR A N 1
ATOM 777 C CA . TYR A 1 104 ? -20.044 -17.973 2.805 1.00 47.50 104 TYR A CA 1
ATOM 778 C C . TYR A 1 104 ? -18.567 -18.045 3.266 1.00 47.50 104 TYR A C 1
ATOM 780 O O . TYR A 1 104 ? -18.035 -19.131 3.502 1.00 47.50 104 TYR A O 1
ATOM 788 N N . MET A 1 105 ? -17.879 -16.909 3.435 1.00 53.44 105 MET A N 1
ATOM 789 C CA . MET A 1 105 ? -16.446 -16.850 3.795 1.00 53.44 105 MET A CA 1
ATOM 790 C C . MET A 1 105 ? -16.171 -16.950 5.310 1.00 53.44 105 MET A C 1
ATOM 792 O O . MET A 1 105 ? -15.012 -16.994 5.728 1.00 53.44 105 MET A O 1
ATOM 796 N N . LYS A 1 106 ? -17.217 -17.019 6.144 1.00 52.88 106 LYS A N 1
ATOM 797 C CA . LYS A 1 106 ? -17.154 -16.910 7.616 1.00 52.88 106 LYS A CA 1
ATOM 798 C C . LYS A 1 106 ? -16.603 -18.146 8.353 1.00 52.88 106 LYS A C 1
ATOM 800 O O . LYS A 1 106 ? -16.530 -18.143 9.576 1.00 52.88 106 LYS A O 1
ATOM 805 N N . THR A 1 107 ? -16.230 -19.214 7.643 1.00 47.81 107 THR A N 1
ATOM 806 C CA . THR A 1 107 ? -15.974 -20.548 8.231 1.00 47.81 107 THR A CA 1
ATOM 807 C C . THR A 1 107 ? -14.509 -20.864 8.558 1.00 47.81 107 THR A C 1
ATOM 809 O O . THR A 1 107 ? -14.225 -21.952 9.057 1.00 47.81 107 THR A O 1
ATOM 812 N N . ARG A 1 108 ? -13.560 -19.946 8.327 1.00 52.59 108 ARG A N 1
ATOM 813 C CA . ARG A 1 108 ? -12.142 -20.136 8.700 1.00 52.59 108 ARG A CA 1
ATOM 814 C C . ARG A 1 108 ? -11.725 -19.154 9.799 1.00 52.59 108 ARG A C 1
ATOM 816 O O . ARG A 1 108 ? -12.213 -18.024 9.776 1.00 52.59 108 ARG A O 1
ATOM 823 N N . PRO A 1 109 ? -10.805 -19.529 10.717 1.00 53.75 109 PRO A N 1
ATOM 824 C CA . PRO A 1 109 ? -10.154 -18.562 11.601 1.00 53.75 109 PRO A CA 1
ATOM 825 C C . PRO A 1 109 ? -9.642 -17.406 10.742 1.00 53.75 109 PRO A C 1
ATOM 827 O O . PRO A 1 109 ? -8.945 -17.654 9.755 1.00 53.75 109 PRO A O 1
ATOM 830 N N . SER A 1 110 ? -10.072 -16.173 11.029 1.00 60.91 110 SER A N 1
ATOM 831 C CA . SER A 1 110 ? -9.825 -15.069 10.105 1.00 60.91 110 SER A CA 1
ATOM 832 C C . SER A 1 110 ? -8.334 -14.744 10.088 1.00 60.91 110 SER A C 1
ATOM 834 O O . SER A 1 110 ? -7.808 -14.127 11.016 1.00 60.91 110 SER A O 1
ATOM 836 N N . GLU A 1 111 ? -7.656 -15.173 9.030 1.00 78.12 111 GLU A N 1
ATOM 837 C CA . GLU A 1 111 ? -6.326 -14.694 8.680 1.00 7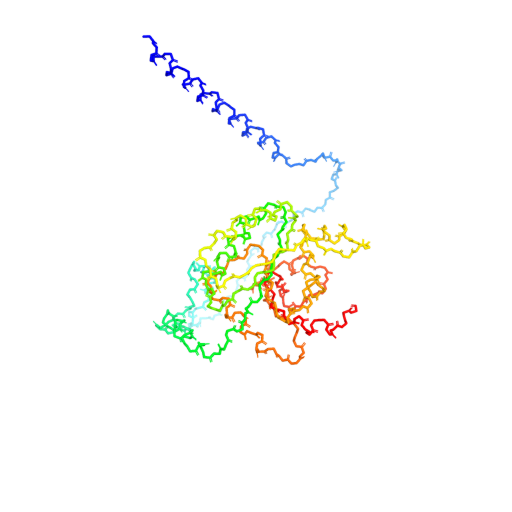8.12 111 GLU A CA 1
ATOM 838 C C . GLU A 1 111 ? -6.359 -13.160 8.639 1.00 78.12 111 GLU A C 1
ATOM 840 O O . GLU A 1 111 ? -7.217 -12.572 7.970 1.00 78.12 111 GLU A O 1
ATOM 845 N N . LYS A 1 112 ? -5.474 -12.519 9.410 1.00 90.44 112 LYS A N 1
ATOM 846 C CA . LYS A 1 112 ? -5.350 -11.060 9.437 1.00 90.44 112 LYS A CA 1
ATOM 847 C C . LYS A 1 112 ? -4.765 -10.595 8.106 1.00 90.44 112 LYS A C 1
ATOM 849 O O . LYS A 1 112 ? -3.784 -11.162 7.629 1.00 90.44 112 LYS A O 1
ATOM 854 N N . MET A 1 113 ? -5.354 -9.563 7.514 1.00 95.81 113 MET A N 1
ATOM 855 C CA . MET A 1 113 ? -4.850 -8.972 6.277 1.00 95.81 113 MET A CA 1
ATOM 856 C C . MET A 1 113 ? -3.868 -7.853 6.612 1.00 95.81 113 MET A C 1
ATOM 858 O O . MET A 1 113 ? -4.190 -6.959 7.392 1.00 95.81 113 MET A O 1
ATOM 862 N N . HIS A 1 114 ? -2.677 -7.888 6.022 1.00 97.81 114 HIS A N 1
ATOM 863 C CA . HIS A 1 114 ? -1.642 -6.883 6.249 1.00 97.81 114 HIS A CA 1
ATOM 864 C C . HIS A 1 114 ? -1.675 -5.836 5.137 1.00 97.81 114 HIS A C 1
ATOM 866 O O . HIS A 1 114 ? -1.472 -6.168 3.968 1.00 97.81 114 HIS A O 1
ATOM 872 N N . LEU A 1 115 ? -1.897 -4.574 5.495 1.00 98.19 115 LEU A N 1
ATOM 873 C CA . LEU A 1 115 ? -1.926 -3.454 4.557 1.00 98.19 115 LEU A CA 1
ATOM 874 C C . LEU A 1 115 ? -0.821 -2.458 4.913 1.00 98.19 115 LEU A C 1
ATOM 876 O O . LEU A 1 115 ? -0.728 -2.022 6.058 1.00 98.19 115 LEU A O 1
ATOM 880 N N . ALA A 1 116 ? 0.025 -2.111 3.945 1.00 98.44 116 ALA A N 1
ATOM 881 C CA . ALA A 1 116 ? 1.100 -1.138 4.117 1.00 98.44 116 ALA A CA 1
ATOM 882 C C . ALA A 1 116 ? 0.860 0.127 3.302 1.00 98.44 116 ALA A C 1
ATOM 884 O O . ALA A 1 116 ? 0.390 0.066 2.168 1.00 98.44 116 ALA A O 1
ATOM 885 N N . VAL A 1 117 ? 1.281 1.254 3.869 1.00 98.12 117 VAL A N 1
ATOM 886 C CA . VAL A 1 117 ? 1.270 2.567 3.222 1.00 98.12 117 VAL A CA 1
ATOM 887 C C . VAL A 1 117 ? 2.512 3.353 3.631 1.00 98.12 117 VAL A C 1
ATOM 889 O O . VAL A 1 117 ? 3.053 3.154 4.721 1.00 98.12 117 VAL A O 1
ATOM 892 N N . VAL A 1 118 ? 2.974 4.237 2.747 1.00 97.44 118 VAL A N 1
ATOM 893 C CA . VAL A 1 118 ? 4.068 5.177 3.019 1.00 97.44 118 VAL A CA 1
ATOM 894 C C . VAL A 1 118 ? 3.542 6.605 2.893 1.00 97.44 118 VAL A C 1
ATOM 896 O O . VAL A 1 118 ? 3.037 6.972 1.834 1.00 97.44 118 VAL A O 1
ATOM 899 N N . ALA A 1 119 ? 3.699 7.413 3.940 1.00 95.88 119 ALA A N 1
ATOM 900 C CA . ALA A 1 119 ? 3.225 8.792 4.007 1.00 95.88 119 ALA A CA 1
ATOM 901 C C . ALA A 1 119 ? 4.367 9.754 4.374 1.00 95.88 119 ALA A C 1
ATOM 903 O O . ALA A 1 119 ? 5.011 9.599 5.408 1.00 95.88 119 ALA A O 1
ATOM 904 N N . CYS A 1 120 ? 4.612 10.765 3.540 1.00 93.19 120 CYS A N 1
ATOM 905 C CA . CYS A 1 120 ? 5.615 11.806 3.786 1.00 93.19 120 CYS A CA 1
ATOM 906 C C . CYS A 1 120 ? 5.074 13.187 3.415 1.00 93.19 120 CYS A C 1
ATOM 908 O O . CYS A 1 120 ? 4.199 13.298 2.549 1.00 93.19 120 CYS A O 1
ATOM 910 N N . GLY A 1 121 ? 5.613 14.232 4.049 1.00 91.50 121 GLY A N 1
ATOM 911 C CA . GLY A 1 121 ? 5.101 15.598 3.914 1.00 91.50 121 GLY A CA 1
ATOM 912 C C . GLY A 1 121 ? 3.639 15.727 4.361 1.00 91.50 121 GLY A C 1
ATOM 913 O O . GLY A 1 121 ? 3.221 15.115 5.336 1.00 91.50 121 GLY A O 1
ATOM 914 N N . GLU A 1 122 ? 2.843 16.481 3.607 1.00 92.94 122 GLU A N 1
ATOM 915 C CA . GLU A 1 122 ? 1.466 16.875 3.962 1.00 92.94 122 GLU A CA 1
ATOM 916 C C . GLU A 1 122 ? 0.395 15.787 3.708 1.00 92.94 122 GLU A C 1
ATOM 918 O O . GLU A 1 122 ? -0.782 16.089 3.521 1.00 92.94 122 GLU A O 1
ATOM 923 N N . ARG A 1 123 ? 0.771 14.503 3.645 1.00 94.88 123 ARG A N 1
ATOM 924 C CA . ARG A 1 123 ? -0.132 13.403 3.233 1.00 94.88 123 ARG A CA 1
ATOM 925 C C . ARG A 1 123 ? -0.883 12.718 4.379 1.00 94.88 123 ARG A C 1
ATOM 927 O O . ARG A 1 123 ? -1.396 11.614 4.198 1.00 94.88 123 ARG A O 1
ATOM 934 N N . LEU A 1 124 ? -0.950 13.339 5.556 1.00 96.19 124 LEU A N 1
ATOM 935 C CA . LEU A 1 124 ? -1.619 12.768 6.730 1.00 96.19 124 LEU A CA 1
ATOM 936 C C . LEU A 1 124 ? -3.104 12.477 6.454 1.00 96.19 124 LEU A C 1
ATOM 938 O O . LEU A 1 124 ? -3.525 11.325 6.521 1.00 96.19 124 LEU A O 1
ATOM 942 N N . GLU A 1 125 ? -3.876 13.502 6.083 1.00 96.69 125 GLU A N 1
ATOM 943 C CA . GLU A 1 125 ? -5.330 13.398 5.863 1.00 96.69 125 GLU A CA 1
ATOM 944 C C . GLU A 1 125 ? -5.693 12.455 4.712 1.00 96.69 125 GLU A C 1
ATOM 946 O O . GLU A 1 125 ? -6.637 11.665 4.801 1.00 96.69 125 GLU A O 1
ATOM 951 N N . GLU A 1 126 ? -4.905 12.503 3.637 1.00 96.81 126 GLU A N 1
ATOM 952 C CA . GLU A 1 126 ? -5.023 11.600 2.492 1.00 96.81 126 GLU A CA 1
ATOM 953 C C . GLU A 1 126 ? -4.860 10.138 2.949 1.00 96.81 126 GLU A C 1
ATOM 955 O O . GLU A 1 126 ? -5.736 9.301 2.718 1.00 96.81 126 GLU A O 1
ATOM 960 N N . THR A 1 127 ? -3.808 9.856 3.726 1.00 97.38 127 THR A N 1
ATOM 961 C CA . THR A 1 127 ? -3.550 8.520 4.285 1.00 97.38 127 THR A CA 1
ATOM 962 C C . THR A 1 127 ? -4.660 8.069 5.229 1.00 97.38 127 THR A C 1
ATOM 964 O O . THR A 1 127 ? -5.140 6.941 5.125 1.00 97.38 127 THR A O 1
ATOM 967 N N . VAL A 1 128 ? -5.093 8.930 6.153 1.00 96.94 128 VAL A N 1
ATOM 968 C CA . VAL A 1 128 ? -6.171 8.621 7.107 1.00 96.94 128 VAL A CA 1
ATOM 969 C C . VAL A 1 128 ? -7.466 8.292 6.367 1.00 96.94 128 VAL A C 1
ATOM 971 O O . VAL A 1 128 ? -8.165 7.345 6.736 1.00 96.94 128 VAL A O 1
ATOM 974 N N . THR A 1 129 ? -7.780 9.028 5.302 1.00 97.25 129 THR A N 1
ATOM 975 C CA . THR A 1 129 ? -8.960 8.775 4.466 1.00 97.25 129 THR A CA 1
ATOM 976 C C . THR A 1 129 ? -8.878 7.410 3.786 1.00 97.25 129 THR A C 1
ATOM 978 O O . THR A 1 129 ? -9.841 6.636 3.847 1.00 97.25 129 THR A O 1
ATOM 981 N N . MET A 1 130 ? -7.720 7.070 3.214 1.00 97.62 130 MET A N 1
ATOM 982 C CA . MET A 1 130 ? -7.466 5.746 2.641 1.00 97.62 130 MET A CA 1
ATOM 983 C C . MET A 1 130 ? -7.675 4.644 3.689 1.00 97.62 130 MET A C 1
ATOM 985 O O . MET A 1 130 ? -8.459 3.718 3.452 1.00 97.62 130 MET A O 1
ATOM 989 N N . LEU A 1 131 ? -7.072 4.777 4.877 1.00 96.81 131 LEU A N 1
ATOM 990 C CA . LEU A 1 131 ? -7.202 3.802 5.964 1.00 96.81 131 LEU A CA 1
ATOM 991 C C . LEU A 1 131 ? -8.662 3.644 6.405 1.00 96.81 131 LEU A C 1
ATOM 993 O O . LEU A 1 131 ? -9.152 2.521 6.503 1.00 96.81 131 LEU A O 1
ATOM 997 N N . ARG A 1 132 ? -9.395 4.747 6.598 1.00 95.19 132 ARG A N 1
ATOM 998 C CA . ARG A 1 132 ? -10.826 4.720 6.948 1.00 95.19 132 ARG A CA 1
ATOM 999 C C . ARG A 1 132 ? -11.648 3.971 5.905 1.00 95.19 132 ARG A C 1
ATOM 1001 O O . ARG A 1 132 ? -12.463 3.129 6.278 1.00 95.19 132 ARG A O 1
ATOM 1008 N N . SER A 1 133 ? -11.414 4.224 4.616 1.00 96.44 133 SER A N 1
ATOM 1009 C CA . SER A 1 133 ? -12.107 3.499 3.544 1.00 96.44 133 SER A CA 1
ATOM 1010 C C . SER A 1 133 ? -11.810 1.995 3.592 1.00 96.44 133 SER A C 1
ATOM 1012 O O . SER A 1 133 ? -12.733 1.183 3.522 1.00 96.44 133 SER A O 1
ATOM 1014 N N . ALA A 1 134 ? -10.552 1.606 3.831 1.00 95.75 134 ALA A N 1
ATOM 1015 C CA . ALA A 1 134 ? -10.169 0.206 3.988 1.00 95.75 134 ALA A CA 1
ATOM 1016 C C . ALA A 1 134 ? -10.897 -0.450 5.173 1.00 95.75 134 ALA A C 1
ATOM 1018 O O . ALA A 1 134 ? -11.435 -1.548 5.031 1.00 95.75 134 ALA A O 1
ATOM 1019 N N . VAL A 1 135 ? -10.973 0.230 6.323 1.00 93.44 135 VAL A N 1
ATOM 1020 C CA . VAL A 1 135 ? -11.675 -0.276 7.514 1.00 93.44 135 VAL A CA 1
ATOM 1021 C C . VAL A 1 135 ? -13.167 -0.468 7.249 1.00 93.44 135 VAL A C 1
ATOM 1023 O O . VAL A 1 135 ? -13.691 -1.547 7.542 1.00 93.44 135 VAL A O 1
ATOM 1026 N N . ILE A 1 136 ? -13.829 0.537 6.665 1.00 92.00 136 ILE A N 1
ATOM 1027 C CA . ILE A 1 136 ? -15.271 0.522 6.375 1.00 92.00 136 ILE A CA 1
ATOM 1028 C C . ILE A 1 136 ? -15.641 -0.675 5.496 1.00 92.00 136 ILE A C 1
ATOM 1030 O O . ILE A 1 136 ? -16.613 -1.370 5.787 1.00 92.00 136 ILE A O 1
ATOM 1034 N N . PHE A 1 137 ? -14.863 -0.936 4.443 1.00 91.81 137 PHE A N 1
ATOM 1035 C CA . PHE A 1 137 ? -15.186 -1.992 3.484 1.00 91.81 137 PHE A CA 1
ATOM 1036 C C . PHE A 1 137 ? -14.587 -3.360 3.829 1.00 91.81 137 PHE A C 1
ATOM 1038 O O . PHE A 1 137 ? -15.035 -4.363 3.281 1.00 91.81 137 PHE A O 1
ATOM 1045 N N . SER A 1 138 ? -13.597 -3.443 4.720 1.00 90.62 138 SER A N 1
ATOM 1046 C CA . SER A 1 138 ? -13.011 -4.726 5.132 1.00 90.62 138 SER A CA 1
ATOM 1047 C C . SER A 1 138 ? -14.027 -5.649 5.802 1.00 90.62 138 SER A C 1
ATOM 1049 O O . SER A 1 138 ? -14.929 -5.200 6.510 1.00 90.62 138 SER A O 1
ATOM 1051 N N . ILE A 1 139 ? -13.850 -6.957 5.645 1.00 89.25 139 ILE A N 1
ATOM 1052 C CA . ILE A 1 139 ? -14.625 -7.970 6.368 1.00 89.25 139 ILE A CA 1
ATOM 1053 C C . ILE A 1 139 ? -13.735 -8.637 7.410 1.00 89.25 139 ILE A C 1
ATOM 1055 O O . ILE A 1 139 ? -14.102 -8.675 8.587 1.00 89.25 139 ILE A O 1
ATOM 1059 N N . LYS A 1 140 ? -12.549 -9.108 7.008 1.00 90.19 140 LYS A N 1
ATOM 1060 C CA . LYS A 1 140 ? -11.550 -9.652 7.938 1.00 90.19 140 LYS A CA 1
ATOM 1061 C C . LYS A 1 140 ? -10.776 -8.545 8.670 1.00 90.19 140 LYS A C 1
ATOM 1063 O O . LYS A 1 140 ? -10.724 -7.412 8.188 1.00 90.19 140 LYS A O 1
ATOM 1068 N N . PRO A 1 141 ? -10.149 -8.866 9.818 1.00 93.38 141 PRO A N 1
ATOM 1069 C CA . PRO A 1 141 ? -9.314 -7.921 10.546 1.00 93.38 141 PRO A CA 1
ATOM 1070 C C . PRO A 1 141 ? -8.126 -7.420 9.720 1.00 93.38 141 PRO A C 1
ATOM 1072 O O . PRO A 1 141 ? -7.494 -8.194 8.992 1.00 93.38 141 PRO A O 1
ATOM 1075 N N . LEU A 1 142 ? -7.799 -6.141 9.890 1.00 95.00 142 LEU A N 1
ATOM 1076 C CA . LEU A 1 142 ? -6.685 -5.471 9.221 1.00 95.00 142 LEU A CA 1
ATOM 1077 C C . LEU A 1 142 ? -5.547 -5.190 10.207 1.00 95.00 142 LEU A C 1
ATOM 1079 O O . LEU A 1 142 ? -5.768 -4.719 11.322 1.00 95.00 142 LEU A O 1
ATOM 1083 N N . GLN A 1 143 ? -4.321 -5.451 9.765 1.00 96.50 143 GLN A N 1
ATOM 1084 C CA . GLN A 1 143 ? -3.095 -4.959 10.378 1.00 96.50 143 GLN A CA 1
ATOM 1085 C C . GLN A 1 143 ? -2.487 -3.902 9.457 1.00 96.50 143 GLN A C 1
ATOM 1087 O O . GLN A 1 143 ? -2.017 -4.221 8.362 1.00 96.50 143 GLN A O 1
ATOM 1092 N N . PHE A 1 144 ? -2.464 -2.652 9.906 1.00 97.75 144 PHE A N 1
ATOM 1093 C CA . PHE A 1 144 ? -1.818 -1.562 9.191 1.00 97.75 144 PHE A CA 1
ATOM 1094 C C . PHE A 1 144 ? -0.329 -1.479 9.525 1.00 97.75 144 PHE A C 1
ATOM 1096 O O . PHE A 1 144 ? 0.072 -1.556 10.688 1.00 97.75 144 PHE A O 1
ATOM 1103 N N . HIS A 1 145 ? 0.487 -1.293 8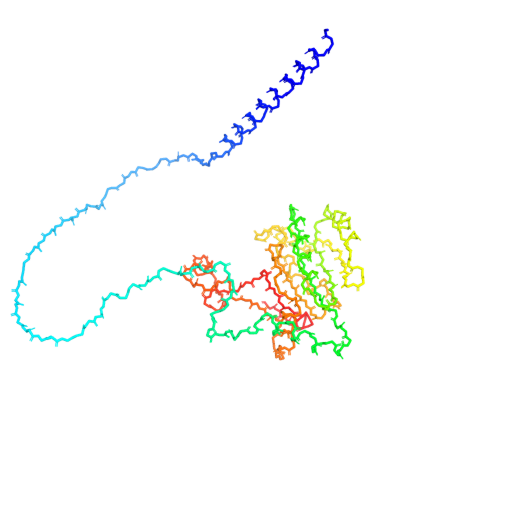.493 1.00 98.38 145 HIS A N 1
ATOM 1104 C CA . HIS A 1 145 ? 1.908 -0.980 8.588 1.00 98.38 145 HIS A CA 1
ATOM 1105 C C . HIS A 1 145 ? 2.144 0.383 7.940 1.00 98.38 145 HIS A C 1
ATOM 1107 O O . HIS A 1 145 ? 2.201 0.504 6.715 1.00 98.38 145 HIS A O 1
ATOM 1113 N N . ILE A 1 146 ? 2.234 1.419 8.765 1.00 98.31 146 ILE A N 1
ATOM 1114 C CA . ILE A 1 146 ? 2.286 2.807 8.312 1.00 98.31 146 ILE A CA 1
ATOM 1115 C C . ILE A 1 146 ? 3.729 3.281 8.420 1.00 98.31 146 ILE A C 1
ATOM 1117 O O . ILE A 1 146 ? 4.275 3.385 9.515 1.00 98.31 146 ILE A O 1
ATOM 1121 N N . PHE A 1 147 ? 4.352 3.552 7.281 1.00 97.94 147 PHE A N 1
ATOM 1122 C CA . PHE A 1 147 ? 5.699 4.105 7.207 1.00 97.94 147 PHE A CA 1
ATOM 1123 C C . PHE A 1 147 ? 5.596 5.614 7.036 1.00 97.94 147 PHE A C 1
ATOM 1125 O O . PHE A 1 147 ? 5.121 6.075 6.000 1.00 97.94 147 PHE A O 1
ATOM 1132 N N . ALA A 1 148 ? 6.028 6.380 8.031 1.00 97.06 148 ALA A N 1
ATOM 1133 C CA . ALA A 1 148 ? 5.876 7.830 8.019 1.00 97.06 148 ALA A CA 1
ATOM 1134 C C . ALA A 1 148 ? 7.091 8.560 8.593 1.00 97.06 148 ALA A C 1
ATOM 1136 O O . ALA A 1 148 ? 7.873 7.983 9.352 1.00 97.06 148 ALA A O 1
ATOM 1137 N N . GLU A 1 149 ? 7.259 9.831 8.217 1.00 94.81 149 GLU A N 1
ATOM 1138 C CA . GLU A 1 149 ? 8.227 10.721 8.872 1.00 94.81 149 GLU A CA 1
ATOM 1139 C C . GLU A 1 149 ? 7.840 10.929 10.336 1.00 94.81 149 GLU A C 1
ATOM 1141 O O . GLU A 1 149 ? 6.656 11.036 10.646 1.00 94.81 149 GLU A O 1
ATOM 1146 N N . ASP A 1 150 ? 8.833 11.012 11.223 1.00 95.00 150 ASP A N 1
ATOM 1147 C CA . ASP A 1 150 ? 8.630 11.021 12.680 1.00 95.00 150 ASP A CA 1
ATOM 1148 C C . ASP A 1 150 ? 7.644 12.106 13.143 1.00 95.00 150 ASP A C 1
ATOM 1150 O O . ASP A 1 150 ? 6.824 11.874 14.027 1.00 95.00 150 ASP A O 1
ATOM 1154 N N . GLN A 1 151 ? 7.652 13.261 12.473 1.00 95.44 151 GLN A N 1
ATOM 1155 C CA . GLN A 1 151 ? 6.738 14.379 12.727 1.00 95.44 151 GLN A CA 1
ATOM 1156 C C . GLN A 1 151 ? 5.248 14.047 12.518 1.00 95.44 151 GLN A C 1
ATOM 1158 O O . GLN A 1 151 ? 4.396 14.726 13.077 1.00 95.44 151 GLN A O 1
ATOM 1163 N N . LEU A 1 152 ? 4.920 13.019 11.727 1.00 96.44 152 LEU A N 1
ATOM 1164 C CA . LEU A 1 152 ? 3.540 12.581 11.486 1.00 96.44 152 LEU A CA 1
ATOM 1165 C C . LEU A 1 152 ? 3.073 11.525 12.498 1.00 96.44 152 LEU A C 1
ATOM 1167 O O . LEU A 1 152 ? 1.885 11.218 12.547 1.00 96.44 152 LEU A O 1
ATOM 1171 N N . HIS A 1 153 ? 3.982 10.922 13.276 1.00 97.44 153 HIS A N 1
ATOM 1172 C CA . HIS A 1 153 ? 3.653 9.763 14.116 1.00 97.44 153 HIS A CA 1
ATOM 1173 C C . HIS A 1 153 ? 2.679 10.113 15.235 1.00 97.44 153 HIS A C 1
ATOM 1175 O O . HIS A 1 153 ? 1.796 9.311 15.516 1.00 97.44 153 HIS A O 1
ATOM 1181 N N . GLU A 1 154 ? 2.840 11.273 15.873 1.00 97.12 154 GLU A N 1
ATOM 1182 C CA . GLU A 1 154 ? 1.933 11.735 16.932 1.00 97.12 154 GLU A CA 1
ATOM 1183 C C . GLU A 1 154 ? 0.525 11.951 16.374 1.00 97.12 154 GLU A C 1
ATOM 1185 O O . GLU A 1 154 ? -0.417 11.321 16.839 1.00 97.12 154 GLU A O 1
ATOM 1190 N N . SER A 1 155 ? 0.399 12.690 15.269 1.00 96.81 155 SER A N 1
ATOM 1191 C CA . SER A 1 155 ? -0.900 12.926 14.632 1.00 96.81 155 SER A CA 1
ATOM 1192 C C . SER A 1 155 ? -1.569 11.641 14.134 1.00 96.81 155 SER A C 1
ATOM 1194 O O . SER A 1 155 ? -2.787 11.509 14.222 1.00 96.81 155 SER A O 1
ATOM 1196 N N . PHE A 1 156 ? -0.801 10.666 13.630 1.00 97.06 156 PHE A N 1
ATOM 1197 C CA . PHE A 1 156 ? -1.359 9.353 13.302 1.00 97.06 156 PHE A CA 1
ATOM 1198 C C . PHE A 1 156 ? -1.883 8.629 14.542 1.00 97.06 156 PHE A C 1
ATOM 1200 O O . PHE A 1 156 ? -2.956 8.045 14.457 1.00 97.06 156 PHE A O 1
ATOM 1207 N N . LYS A 1 157 ? -1.162 8.651 15.669 1.00 96.12 157 LYS A N 1
ATOM 1208 C CA . LYS A 1 157 ? -1.623 8.008 16.910 1.00 96.12 157 LYS A CA 1
ATOM 1209 C C . LYS A 1 157 ? -2.913 8.643 17.405 1.00 96.12 157 LYS A C 1
ATOM 1211 O O . LYS A 1 157 ? -3.891 7.925 17.565 1.00 96.12 157 LYS A O 1
ATOM 1216 N N . ASP A 1 158 ? -2.943 9.970 17.514 1.00 95.31 158 ASP A N 1
ATOM 1217 C CA . ASP A 1 158 ? -4.115 10.712 17.989 1.00 95.31 158 ASP A CA 1
ATOM 1218 C C . ASP A 1 158 ? -5.371 10.375 17.170 1.00 95.31 158 ASP A C 1
ATOM 1220 O O . ASP A 1 158 ? -6.447 10.151 17.713 1.00 95.31 158 ASP A O 1
ATOM 1224 N N . ILE A 1 159 ? -5.237 10.278 15.843 1.00 94.62 159 ILE A N 1
ATOM 1225 C CA . ILE A 1 159 ? -6.367 9.978 14.955 1.00 94.62 159 ILE A CA 1
ATOM 1226 C C . ILE A 1 159 ? -6.736 8.486 14.962 1.00 94.62 159 ILE A C 1
ATOM 1228 O O . ILE A 1 159 ? -7.918 8.149 14.846 1.00 94.62 159 ILE A O 1
ATOM 1232 N N . LEU A 1 160 ? -5.744 7.588 14.992 1.00 93.19 160 LEU A N 1
ATOM 1233 C CA . LEU A 1 160 ? -5.952 6.142 14.860 1.00 93.19 160 LEU A CA 1
ATOM 1234 C C . LEU A 1 160 ? -6.376 5.466 16.164 1.00 93.19 160 LEU A C 1
ATOM 1236 O O . LEU A 1 160 ? -7.088 4.465 16.093 1.00 93.19 160 LEU A O 1
ATOM 1240 N N . ASP A 1 161 ? -5.992 6.010 17.315 1.00 91.38 161 ASP A N 1
ATOM 1241 C CA . ASP A 1 161 ? -6.421 5.508 18.624 1.00 91.38 161 ASP A CA 1
ATOM 1242 C C . ASP A 1 161 ? -7.894 5.855 18.904 1.00 91.38 161 ASP A C 1
ATOM 1244 O O . ASP A 1 161 ? -8.604 5.067 19.525 1.00 91.38 161 ASP A O 1
ATOM 1248 N N . ASP A 1 162 ? -8.391 6.961 18.343 1.00 87.75 162 ASP A N 1
ATOM 1249 C CA . ASP A 1 162 ? -9.792 7.395 18.445 1.00 87.75 162 ASP A CA 1
ATOM 1250 C C . ASP A 1 162 ? -10.743 6.684 17.453 1.00 87.75 162 ASP A C 1
ATOM 1252 O O . ASP A 1 162 ? -11.951 6.951 17.420 1.00 87.75 162 ASP A O 1
ATOM 1256 N N . LEU A 1 163 ? -10.239 5.788 16.594 1.00 81.62 163 LEU A N 1
ATOM 1257 C CA . LEU A 1 163 ? -11.077 5.106 15.605 1.00 81.62 163 LEU A CA 1
ATOM 1258 C C . LEU A 1 163 ? -12.030 4.097 16.284 1.00 81.62 163 LEU A C 1
ATOM 1260 O O . LEU A 1 163 ? -11.574 3.186 16.972 1.00 81.62 163 LEU A O 1
ATOM 1264 N N . PRO A 1 164 ? -13.350 4.144 16.005 1.00 78.19 164 PRO A N 1
ATOM 1265 C CA . PRO A 1 164 ? -14.372 3.374 16.730 1.00 78.19 164 PRO A CA 1
ATOM 1266 C C . PRO A 1 164 ? -14.444 1.883 16.332 1.00 78.19 164 PRO A C 1
ATOM 1268 O O . PRO A 1 164 ? -15.511 1.271 16.375 1.00 78.19 164 PRO A O 1
ATOM 1271 N N . TYR A 1 165 ? -13.333 1.284 15.897 1.00 71.81 165 TYR A N 1
ATOM 1272 C CA . TYR A 1 165 ? -13.266 -0.077 15.347 1.00 71.81 165 TYR A CA 1
ATOM 1273 C C . TYR A 1 165 ? -12.408 -1.011 16.212 1.00 71.81 165 TYR A C 1
ATOM 1275 O O . TYR A 1 165 ? -11.570 -1.764 15.700 1.00 71.81 165 TYR A O 1
ATOM 1283 N N . GLU A 1 166 ? -12.639 -0.964 17.526 1.00 66.69 166 GLU A N 1
ATOM 1284 C CA . GLU A 1 166 ? -11.938 -1.780 18.517 1.00 66.69 166 GLU A CA 1
ATOM 1285 C C . GLU A 1 166 ? -11.965 -3.276 18.145 1.00 66.69 166 GLU A C 1
ATOM 1287 O O . GLU A 1 166 ? -13.004 -3.862 17.834 1.00 66.69 166 GLU A O 1
ATOM 1292 N N . GLY A 1 167 ? -10.787 -3.906 18.133 1.00 70.38 167 GLY A N 1
ATOM 1293 C CA . GLY A 1 167 ? -10.619 -5.347 17.912 1.00 70.38 167 GLY A CA 1
ATOM 1294 C C . GLY A 1 167 ? -10.619 -5.821 16.451 1.00 70.38 167 GLY A C 1
ATOM 1295 O O . GLY A 1 167 ? -10.167 -6.938 16.189 1.00 70.38 167 GLY A O 1
ATOM 1296 N N . LYS A 1 168 ? -11.053 -4.997 15.483 1.00 82.88 168 LYS A N 1
ATOM 1297 C CA . LYS A 1 168 ? -10.985 -5.330 14.041 1.00 82.88 168 LYS A CA 1
ATOM 1298 C C . LYS A 1 168 ? -9.720 -4.794 13.367 1.00 82.88 168 LYS A C 1
ATOM 1300 O O . LYS A 1 168 ? -9.279 -5.347 12.359 1.00 82.88 168 LYS A O 1
ATOM 1305 N N . VAL A 1 169 ? -9.137 -3.733 13.913 1.00 90.88 169 VAL A N 1
ATOM 1306 C CA . VAL A 1 169 ? -8.003 -3.024 13.320 1.00 90.88 169 VAL A CA 1
ATOM 1307 C C . VAL A 1 169 ? -6.883 -2.917 14.340 1.00 90.88 169 VAL A C 1
ATOM 1309 O O . VAL A 1 169 ? -7.116 -2.550 15.484 1.00 90.88 169 VAL A O 1
ATOM 1312 N N . ASN A 1 170 ? -5.666 -3.218 13.902 1.00 93.81 170 ASN A N 1
ATOM 1313 C CA . ASN A 1 170 ? -4.439 -2.885 14.613 1.00 93.81 170 ASN A CA 1
ATOM 1314 C C . ASN A 1 170 ? -3.529 -2.115 13.661 1.00 93.81 170 ASN A C 1
ATOM 1316 O O . ASN A 1 170 ? -3.598 -2.310 12.445 1.00 93.81 170 ASN A O 1
ATOM 1320 N N . TYR A 1 171 ? -2.642 -1.284 14.195 1.00 96.19 171 TYR A N 1
ATOM 1321 C CA . TYR A 1 171 ? -1.662 -0.573 13.385 1.00 96.19 171 TYR A CA 1
ATOM 1322 C C . TYR A 1 171 ? -0.277 -0.600 14.028 1.00 96.19 171 TYR A C 1
ATOM 1324 O O . TYR A 1 171 ? -0.105 -0.875 15.214 1.00 96.19 171 TYR A O 1
ATOM 1332 N N . THR A 1 172 ? 0.742 -0.366 13.214 1.00 97.38 172 THR A N 1
ATOM 1333 C CA . THR A 1 172 ? 2.115 -0.161 13.668 1.00 97.38 172 THR A CA 1
ATOM 1334 C C . THR A 1 172 ? 2.730 0.944 12.829 1.00 97.38 172 THR A C 1
ATOM 1336 O O . THR A 1 172 ? 2.653 0.907 11.598 1.00 97.38 172 THR A O 1
ATOM 1339 N N . LEU A 1 173 ? 3.314 1.927 13.511 1.00 97.69 173 LEU A N 1
ATOM 1340 C CA . LEU A 1 173 ? 4.031 3.035 12.895 1.00 97.69 173 LEU A CA 1
ATOM 1341 C C . LEU A 1 173 ? 5.514 2.691 12.788 1.00 97.69 173 LEU A C 1
ATOM 1343 O O . LEU A 1 173 ? 6.125 2.216 13.746 1.00 97.69 173 LEU A O 1
ATOM 1347 N N . TYR A 1 174 ? 6.080 2.950 11.618 1.00 97.62 174 TYR A N 1
ATOM 1348 C CA . TYR A 1 174 ? 7.486 2.746 11.315 1.00 97.62 174 TYR A CA 1
ATOM 1349 C C . TYR A 1 174 ? 8.093 4.063 10.827 1.00 97.62 174 TYR A C 1
ATOM 1351 O O . TYR A 1 174 ? 7.482 4.742 9.996 1.00 97.62 174 TYR A O 1
ATOM 1359 N N . PRO A 1 175 ? 9.303 4.419 11.280 1.00 96.06 175 PRO A N 1
ATOM 1360 C CA . PRO A 1 175 ? 10.040 5.519 10.681 1.00 96.06 175 PRO A CA 1
ATOM 1361 C C . PRO A 1 175 ? 10.469 5.160 9.252 1.00 96.06 175 PRO A C 1
ATOM 1363 O O . PRO A 1 175 ? 10.719 3.994 8.915 1.00 96.06 175 PRO A O 1
ATOM 1366 N N . ILE A 1 176 ? 10.604 6.177 8.402 1.00 94.12 176 ILE A N 1
ATOM 1367 C CA . ILE A 1 176 ? 11.181 6.019 7.061 1.00 94.12 176 ILE A CA 1
ATOM 1368 C C . ILE A 1 176 ? 12.633 5.554 7.191 1.00 94.12 176 ILE A C 1
ATOM 1370 O O . ILE A 1 176 ? 13.449 6.208 7.835 1.00 94.12 176 ILE A O 1
ATOM 1374 N N . THR A 1 177 ? 12.959 4.424 6.564 1.00 91.12 177 THR A N 1
ATOM 1375 C CA . THR A 1 177 ? 14.255 3.760 6.730 1.00 91.12 177 THR A CA 1
ATOM 1376 C C . THR A 1 177 ? 14.801 3.312 5.380 1.00 91.12 177 THR A C 1
ATOM 1378 O O . THR A 1 177 ? 14.186 2.490 4.699 1.00 91.12 177 THR A O 1
ATOM 1381 N N . PHE A 1 178 ? 15.996 3.800 5.042 1.00 89.94 178 PHE A N 1
ATOM 1382 C CA . PHE A 1 178 ? 16.738 3.460 3.826 1.00 89.94 178 PHE A CA 1
ATOM 1383 C C . PHE A 1 178 ? 18.119 2.873 4.154 1.00 89.94 178 PHE A C 1
ATOM 1385 O O . PHE A 1 178 ? 18.652 3.149 5.231 1.00 89.94 178 PHE A O 1
ATOM 1392 N N . PRO A 1 179 ? 18.741 2.113 3.231 1.00 85.38 179 PRO A N 1
ATOM 1393 C CA . PRO A 1 179 ? 20.136 1.696 3.363 1.00 85.38 179 PRO A CA 1
ATOM 1394 C C . PRO A 1 179 ? 21.076 2.897 3.512 1.00 85.38 179 PRO A C 1
ATOM 1396 O O . PRO A 1 179 ? 20.957 3.876 2.774 1.00 85.38 179 PRO A O 1
ATOM 1399 N N . THR A 1 180 ? 22.025 2.810 4.445 1.00 83.12 180 THR A N 1
ATOM 1400 C CA . THR A 1 180 ? 22.901 3.920 4.864 1.00 83.12 180 THR A CA 1
ATOM 1401 C C . THR A 1 180 ? 23.735 4.509 3.731 1.00 83.12 180 THR A C 1
ATOM 1403 O O . THR A 1 180 ? 23.885 5.725 3.664 1.00 83.12 180 THR A O 1
ATOM 1406 N N . GLU A 1 181 ? 24.234 3.675 2.819 1.00 82.31 181 GLU A N 1
ATOM 1407 C CA . GLU A 1 181 ? 25.156 4.089 1.751 1.00 82.31 181 GLU A CA 1
ATOM 1408 C C . GLU A 1 181 ? 24.530 5.062 0.738 1.00 82.31 181 GLU A C 1
ATOM 1410 O O . GLU A 1 181 ? 25.241 5.861 0.133 1.00 82.31 181 GLU A O 1
ATOM 1415 N N . SER A 1 182 ? 23.202 5.047 0.574 1.00 84.38 182 SER A N 1
ATOM 1416 C CA . SER A 1 182 ? 22.505 5.882 -0.422 1.00 84.38 182 SER A CA 1
ATOM 1417 C C . SER A 1 182 ? 21.177 6.440 0.096 1.00 84.38 182 SER A C 1
ATOM 1419 O O . SER A 1 182 ? 20.279 6.758 -0.684 1.00 84.38 182 SER A O 1
ATOM 1421 N N . ALA A 1 183 ? 21.018 6.563 1.418 1.00 85.50 183 ALA A N 1
ATOM 1422 C CA . ALA A 1 183 ? 19.746 6.928 2.046 1.00 85.50 183 ALA A CA 1
ATOM 1423 C C . ALA A 1 183 ? 19.156 8.242 1.502 1.00 85.50 183 ALA A C 1
ATOM 1425 O O . ALA A 1 183 ? 17.952 8.337 1.262 1.00 85.50 183 ALA A O 1
ATOM 1426 N N . ALA A 1 184 ? 20.006 9.246 1.265 1.00 84.69 184 ALA A N 1
ATOM 1427 C CA . ALA A 1 184 ? 19.587 10.544 0.742 1.00 84.69 184 ALA A CA 1
ATOM 1428 C C . ALA A 1 184 ? 19.080 10.471 -0.710 1.00 84.69 184 ALA A C 1
ATOM 1430 O O . ALA A 1 184 ? 18.132 11.175 -1.064 1.00 84.69 184 ALA A O 1
ATOM 1431 N N . GLU A 1 185 ? 19.693 9.623 -1.537 1.00 86.81 185 GLU A N 1
ATOM 1432 C CA . GLU A 1 185 ? 19.286 9.404 -2.927 1.00 86.81 185 GLU A CA 1
ATOM 1433 C C . GLU A 1 185 ? 17.971 8.635 -2.980 1.00 86.81 185 GLU A C 1
ATOM 1435 O O . GLU A 1 185 ? 17.022 9.081 -3.626 1.00 86.81 185 GLU A O 1
ATOM 1440 N N . TRP A 1 186 ? 17.873 7.546 -2.210 1.00 88.00 186 TRP A N 1
ATOM 1441 C CA . TRP A 1 186 ? 16.641 6.776 -2.085 1.00 88.00 186 TRP A CA 1
ATOM 1442 C C . TRP A 1 186 ? 15.486 7.660 -1.627 1.00 88.00 186 TRP A C 1
ATOM 1444 O O . TRP A 1 186 ? 14.439 7.654 -2.274 1.00 88.00 186 TRP A O 1
ATOM 1454 N N . LYS A 1 187 ? 15.675 8.496 -0.597 1.00 84.31 187 LYS A N 1
ATOM 1455 C CA . LYS A 1 187 ? 14.617 9.383 -0.086 1.00 84.31 187 LYS A CA 1
ATOM 1456 C C . LYS A 1 187 ? 14.060 10.336 -1.151 1.00 84.31 187 LYS A C 1
ATOM 1458 O O . LYS A 1 187 ? 12.877 10.669 -1.094 1.00 84.31 187 LYS A O 1
ATOM 1463 N N . LYS A 1 188 ? 14.888 10.770 -2.106 1.00 84.44 188 LYS A N 1
ATOM 1464 C CA . LYS A 1 188 ? 14.523 11.728 -3.166 1.00 84.44 188 LYS A CA 1
ATOM 1465 C C . LYS A 1 188 ? 14.103 11.065 -4.483 1.00 84.44 188 LYS A C 1
ATOM 1467 O O . LYS A 1 188 ? 13.682 11.770 -5.400 1.00 84.44 188 LYS A O 1
ATOM 1472 N N . LEU A 1 189 ? 14.211 9.743 -4.598 1.00 83.88 189 LEU A N 1
ATOM 1473 C CA . LEU A 1 189 ? 13.907 9.021 -5.829 1.00 83.88 189 LEU A CA 1
ATOM 1474 C C . LEU A 1 189 ? 12.400 9.099 -6.154 1.00 83.88 189 LEU A C 1
ATOM 1476 O O . LEU A 1 189 ? 11.564 8.626 -5.387 1.00 83.88 189 LEU A O 1
ATOM 1480 N N . PHE A 1 190 ? 12.065 9.673 -7.316 1.00 79.38 190 PHE A N 1
ATOM 1481 C CA . PHE A 1 190 ? 10.708 9.985 -7.809 1.00 79.38 190 PHE A CA 1
ATOM 1482 C C . PHE A 1 190 ? 9.942 11.048 -7.010 1.00 79.38 190 PHE A C 1
ATOM 1484 O O . PHE A 1 190 ? 9.729 12.165 -7.486 1.00 79.38 190 PHE A O 1
ATOM 1491 N N . LYS A 1 191 ? 9.483 10.687 -5.816 1.00 82.75 191 LYS A N 1
ATOM 1492 C CA . LYS A 1 191 ? 8.760 11.542 -4.871 1.00 82.75 191 LYS A CA 1
ATOM 1493 C C . LYS A 1 191 ? 9.290 11.234 -3.471 1.00 82.75 191 LYS A C 1
ATOM 1495 O O . LYS A 1 191 ? 9.764 10.116 -3.260 1.00 82.75 191 LYS A O 1
ATOM 1500 N N . PRO A 1 192 ? 9.214 12.182 -2.520 1.00 82.31 192 PRO A N 1
ATOM 1501 C CA . PRO A 1 192 ? 9.673 11.946 -1.159 1.00 82.31 192 PRO A CA 1
ATOM 1502 C C . PRO A 1 192 ? 9.132 10.624 -0.616 1.00 82.31 192 PRO A C 1
ATOM 1504 O O . PRO A 1 192 ? 7.925 10.398 -0.610 1.00 82.31 192 PRO A O 1
ATOM 1507 N N . CYS A 1 193 ? 10.048 9.745 -0.213 1.00 84.69 193 CYS A N 1
ATOM 1508 C CA . CYS A 1 193 ? 9.758 8.432 0.363 1.00 84.69 193 CYS A CA 1
ATOM 1509 C C . CYS A 1 193 ? 9.082 7.397 -0.552 1.00 84.69 193 CYS A C 1
ATOM 1511 O O . CYS A 1 193 ? 8.851 6.279 -0.102 1.00 84.69 193 CYS A O 1
ATOM 1513 N N . ALA A 1 194 ? 8.819 7.685 -1.830 1.00 88.25 194 ALA A N 1
ATOM 1514 C CA . ALA A 1 194 ? 8.168 6.726 -2.734 1.00 88.25 194 ALA A CA 1
ATOM 1515 C C . ALA A 1 194 ? 8.957 5.413 -2.879 1.00 88.25 194 ALA A C 1
ATOM 1517 O O . ALA A 1 194 ? 8.392 4.335 -3.056 1.00 88.25 194 ALA A O 1
ATOM 1518 N N . SER A 1 195 ? 10.281 5.485 -2.759 1.00 92.62 195 SER A N 1
ATOM 1519 C CA . SER A 1 195 ? 11.176 4.328 -2.788 1.00 92.62 195 SER A CA 1
ATOM 1520 C C . SER A 1 195 ? 11.133 3.466 -1.518 1.00 92.62 195 SER A C 1
ATOM 1522 O O . SER A 1 195 ? 11.615 2.336 -1.558 1.00 92.62 195 SER A O 1
ATOM 1524 N N . GLN A 1 196 ? 10.535 3.933 -0.411 1.00 94.56 196 GLN A N 1
ATOM 1525 C CA . GLN A 1 196 ? 10.449 3.184 0.855 1.00 94.56 196 GLN A CA 1
ATOM 1526 C C . GLN A 1 196 ? 9.807 1.809 0.648 1.00 94.56 196 GLN A C 1
ATOM 1528 O O . GLN A 1 196 ? 10.229 0.821 1.252 1.00 94.56 196 GLN A O 1
ATOM 1533 N N . ARG A 1 197 ? 8.830 1.720 -0.265 1.00 94.00 197 ARG A N 1
ATOM 1534 C CA . ARG A 1 197 ? 8.130 0.471 -0.588 1.00 94.00 197 ARG A CA 1
ATOM 1535 C C . ARG A 1 197 ? 9.057 -0.648 -1.082 1.00 94.00 197 ARG A C 1
ATOM 1537 O O . ARG A 1 197 ? 8.763 -1.823 -0.883 1.00 94.00 197 ARG A O 1
ATOM 1544 N N . LEU A 1 198 ? 10.196 -0.294 -1.685 1.00 92.94 198 LEU A N 1
ATOM 1545 C CA . LEU A 1 198 ? 11.193 -1.253 -2.174 1.00 92.94 198 LEU A CA 1
ATOM 1546 C C . LEU A 1 198 ? 11.844 -2.040 -1.027 1.00 92.94 198 LEU A C 1
ATOM 1548 O O . LEU A 1 198 ? 12.294 -3.166 -1.224 1.00 92.94 198 LEU A O 1
ATOM 1552 N N . PHE A 1 199 ? 11.859 -1.466 0.179 1.00 93.50 199 PHE A N 1
ATOM 1553 C CA . PHE A 1 199 ? 12.525 -2.025 1.353 1.00 93.50 199 PHE A CA 1
ATOM 1554 C C . PHE A 1 199 ? 11.566 -2.731 2.321 1.00 93.50 199 PHE A C 1
ATOM 1556 O O . PHE A 1 199 ? 12.021 -3.337 3.292 1.00 93.50 199 PHE A O 1
ATOM 1563 N N . LEU A 1 200 ? 10.253 -2.736 2.046 1.00 95.50 200 LEU A N 1
ATOM 1564 C CA . LEU A 1 200 ? 9.254 -3.417 2.884 1.00 95.50 200 LEU A CA 1
ATOM 1565 C C . LEU A 1 200 ? 9.607 -4.885 3.167 1.00 95.50 200 LEU A C 1
ATOM 1567 O O . LEU A 1 200 ? 9.490 -5.286 4.325 1.00 95.50 200 LEU A O 1
ATOM 1571 N N . PRO A 1 201 ? 10.096 -5.691 2.196 1.00 94.56 201 PRO A N 1
ATOM 1572 C CA . PRO A 1 201 ? 10.452 -7.087 2.460 1.00 94.56 201 PRO A CA 1
ATOM 1573 C C . PRO A 1 201 ? 11.608 -7.269 3.442 1.00 94.56 201 PRO A C 1
ATOM 1575 O O . PRO A 1 201 ? 11.686 -8.313 4.088 1.00 94.56 201 PRO A O 1
ATOM 1578 N N . LEU A 1 202 ? 12.491 -6.274 3.558 1.00 92.44 202 LEU A N 1
ATOM 1579 C CA . LEU A 1 202 ? 13.637 -6.298 4.468 1.00 92.44 202 LEU A CA 1
ATOM 1580 C C . LEU A 1 202 ? 13.259 -5.846 5.882 1.00 92.44 202 LEU A C 1
ATOM 1582 O O . LEU A 1 202 ? 13.853 -6.319 6.853 1.00 92.44 202 LEU A O 1
ATOM 1586 N N . ILE A 1 203 ? 12.280 -4.944 5.988 1.00 94.69 203 ILE A N 1
ATOM 1587 C CA . ILE A 1 203 ? 11.830 -4.366 7.258 1.00 94.69 203 ILE A CA 1
ATOM 1588 C C . ILE A 1 203 ? 10.774 -5.262 7.918 1.00 94.69 203 ILE A C 1
ATOM 1590 O O . ILE A 1 203 ? 10.903 -5.615 9.087 1.00 94.69 203 ILE A O 1
ATOM 1594 N N . LEU A 1 204 ? 9.757 -5.689 7.165 1.00 96.38 204 LEU A N 1
ATOM 1595 C CA . LEU A 1 204 ? 8.655 -6.524 7.651 1.00 96.38 204 LEU A CA 1
ATOM 1596 C C . LEU A 1 204 ? 9.008 -8.016 7.545 1.00 96.38 204 LEU A C 1
ATOM 1598 O O . LEU A 1 204 ? 8.484 -8.745 6.697 1.00 96.38 204 LEU A O 1
ATOM 1602 N N . LYS A 1 205 ? 9.941 -8.470 8.388 1.00 94.88 205 LYS A N 1
ATOM 1603 C CA . LYS A 1 205 ? 10.487 -9.841 8.342 1.00 94.88 205 LYS A CA 1
ATOM 1604 C C . LYS A 1 205 ? 9.461 -10.918 8.696 1.00 94.88 205 LYS A C 1
ATOM 1606 O O . LYS A 1 205 ? 9.469 -11.975 8.069 1.00 94.88 205 LYS A O 1
ATOM 1611 N N . ASP A 1 206 ? 8.555 -10.603 9.617 1.00 94.88 206 ASP A N 1
ATOM 1612 C CA . ASP A 1 206 ? 7.555 -11.536 10.154 1.00 94.88 206 ASP A CA 1
ATOM 1613 C C . ASP A 1 206 ? 6.210 -11.480 9.410 1.00 94.88 206 ASP A C 1
ATOM 1615 O O . ASP A 1 206 ? 5.240 -12.119 9.807 1.00 94.88 206 ASP A O 1
ATOM 1619 N N . VAL A 1 207 ? 6.138 -10.710 8.318 1.00 96.88 207 VAL A N 1
ATOM 1620 C CA . VAL A 1 207 ? 4.950 -10.609 7.462 1.00 96.88 207 VAL A CA 1
ATOM 1621 C C . VAL A 1 207 ? 5.170 -11.451 6.210 1.00 96.88 207 VAL A C 1
ATOM 1623 O O . VAL A 1 207 ? 6.143 -11.242 5.475 1.00 96.88 207 VAL A O 1
ATOM 1626 N N . ASP A 1 208 ? 4.277 -12.408 5.957 1.00 96.44 208 ASP A N 1
ATOM 1627 C CA . ASP A 1 208 ? 4.375 -13.347 4.830 1.00 96.44 208 ASP A CA 1
ATOM 1628 C C . ASP A 1 208 ? 3.691 -12.853 3.553 1.00 96.44 208 ASP A C 1
ATOM 1630 O O . ASP A 1 208 ? 4.169 -13.114 2.447 1.00 96.44 208 ASP A O 1
ATOM 1634 N N . SER A 1 209 ? 2.603 -12.100 3.693 1.00 97.38 209 SER A N 1
ATOM 1635 C CA . SER A 1 209 ? 1.878 -11.487 2.581 1.00 97.38 209 SER A CA 1
ATOM 1636 C C . SER A 1 209 ? 1.492 -10.060 2.933 1.00 97.38 209 SER A C 1
ATOM 1638 O O . SER A 1 209 ? 1.227 -9.770 4.095 1.00 97.38 209 SER A O 1
ATOM 1640 N N . LEU A 1 210 ? 1.477 -9.171 1.946 1.00 98.12 210 LEU A N 1
ATOM 1641 C CA . LEU A 1 210 ? 1.248 -7.746 2.160 1.00 98.12 210 LEU A CA 1
ATOM 1642 C C . LEU A 1 210 ? 0.487 -7.141 0.983 1.00 98.12 210 LEU A C 1
ATOM 1644 O O . LEU A 1 210 ? 0.823 -7.404 -0.168 1.00 98.12 210 LEU A O 1
ATOM 1648 N N . LEU A 1 211 ? -0.500 -6.297 1.264 1.00 98.38 211 LEU A N 1
ATOM 1649 C CA . LEU A 1 211 ? -1.080 -5.388 0.284 1.00 98.38 211 LEU A CA 1
ATOM 1650 C C . LEU A 1 211 ? -0.479 -4.000 0.506 1.00 98.38 211 LEU A C 1
ATOM 1652 O O . LEU A 1 211 ? -0.779 -3.347 1.500 1.00 98.38 211 LEU A O 1
ATOM 1656 N N . TYR A 1 212 ? 0.381 -3.554 -0.399 1.00 98.38 212 TYR A N 1
ATOM 1657 C CA . TYR A 1 212 ? 0.863 -2.178 -0.407 1.00 98.38 212 TYR A CA 1
ATOM 1658 C C . TYR A 1 212 ? -0.089 -1.294 -1.214 1.00 98.38 212 TYR A C 1
ATOM 1660 O O . TYR A 1 212 ? -0.510 -1.690 -2.306 1.00 98.38 212 TYR A O 1
ATOM 1668 N N . VAL A 1 213 ? -0.386 -0.106 -0.689 1.00 97.94 213 VAL A N 1
ATOM 1669 C CA . VAL A 1 213 ? -1.149 0.931 -1.386 1.00 97.94 213 VAL A CA 1
ATOM 1670 C C . VAL A 1 213 ? -0.502 2.307 -1.248 1.00 97.94 213 VAL A C 1
ATOM 1672 O O . VAL A 1 213 ? 0.092 2.627 -0.213 1.00 97.94 213 VAL A O 1
ATOM 1675 N N . ASP A 1 214 ? -0.636 3.118 -2.294 1.00 96.06 214 ASP A N 1
ATOM 1676 C CA . ASP A 1 214 ? -0.339 4.545 -2.249 1.00 96.06 214 ASP A CA 1
ATOM 1677 C C . ASP A 1 214 ? -1.385 5.279 -1.394 1.00 96.06 214 ASP A C 1
ATOM 1679 O O . ASP A 1 214 ? -2.448 4.762 -1.037 1.00 96.06 214 ASP A O 1
ATOM 1683 N N . THR A 1 215 ? -1.040 6.498 -1.004 1.00 96.19 215 THR A N 1
ATOM 1684 C CA . THR A 1 215 ? -1.843 7.329 -0.102 1.00 96.19 215 THR A CA 1
ATOM 1685 C C . THR A 1 215 ? -3.120 7.842 -0.764 1.00 96.19 215 THR A C 1
ATOM 1687 O O . THR A 1 215 ? -4.147 7.934 -0.102 1.00 96.19 215 THR A O 1
ATOM 1690 N N . ASP A 1 216 ? -3.097 8.058 -2.077 1.00 94.50 216 ASP A N 1
ATOM 1691 C CA . ASP A 1 216 ? -4.206 8.554 -2.898 1.00 94.50 216 ASP A CA 1
ATOM 1692 C C . ASP A 1 216 ? -5.210 7.462 -3.334 1.00 94.50 216 ASP A C 1
ATOM 1694 O O . ASP A 1 216 ? -6.041 7.678 -4.219 1.00 94.50 216 ASP A O 1
ATOM 1698 N N . ILE A 1 217 ? -5.175 6.287 -2.697 1.00 96.19 217 ILE A N 1
ATOM 1699 C CA . ILE A 1 217 ? -6.100 5.181 -2.962 1.00 96.19 217 ILE A CA 1
ATOM 1700 C C . ILE A 1 217 ? -7.366 5.299 -2.109 1.00 96.19 217 ILE A C 1
ATOM 1702 O O . ILE A 1 217 ? -7.325 5.596 -0.917 1.00 96.19 217 ILE A O 1
ATOM 1706 N N . LEU A 1 218 ? -8.513 4.969 -2.707 1.00 96.81 218 LEU A N 1
ATOM 1707 C CA . LEU A 1 218 ? -9.790 4.850 -2.010 1.00 96.81 218 LEU A CA 1
ATOM 1708 C C . LEU A 1 218 ? -10.398 3.466 -2.248 1.00 96.81 218 LEU A C 1
ATOM 1710 O O . LEU A 1 218 ? -10.660 3.074 -3.387 1.00 96.81 218 LEU A O 1
ATOM 1714 N N . PHE A 1 219 ? -10.660 2.727 -1.171 1.00 96.12 219 PHE A N 1
ATOM 1715 C CA . PHE A 1 219 ? -11.348 1.443 -1.265 1.00 96.12 219 PHE A CA 1
ATOM 1716 C C . PHE A 1 219 ? -12.853 1.668 -1.382 1.00 96.12 219 PHE A C 1
ATOM 1718 O O . PHE A 1 219 ? -13.457 2.328 -0.544 1.00 96.12 219 PHE A O 1
ATOM 1725 N N . LEU A 1 220 ? -13.458 1.092 -2.423 1.00 94.94 220 LEU A N 1
ATOM 1726 C CA . LEU A 1 220 ? -14.912 1.093 -2.656 1.00 94.94 220 LEU A CA 1
ATOM 1727 C C . LEU A 1 220 ? -15.516 -0.319 -2.607 1.00 94.94 220 LEU A C 1
ATOM 1729 O O . LEU A 1 220 ? -16.719 -0.509 -2.776 1.00 94.94 220 LEU A O 1
ATOM 1733 N N . ARG A 1 221 ? -14.661 -1.325 -2.423 1.00 92.62 221 ARG A N 1
ATOM 1734 C CA . ARG A 1 221 ? -14.997 -2.742 -2.300 1.00 92.62 221 ARG A CA 1
ATOM 1735 C C . ARG A 1 221 ? -14.179 -3.355 -1.167 1.00 92.62 221 ARG A C 1
ATOM 1737 O O . ARG A 1 221 ? -13.127 -2.802 -0.831 1.00 92.62 221 ARG A O 1
ATOM 1744 N N . PRO A 1 222 ? -14.617 -4.494 -0.608 1.00 93.69 222 PRO A N 1
ATOM 1745 C CA . PRO A 1 222 ? -13.873 -5.168 0.442 1.00 93.69 222 PRO A CA 1
ATOM 1746 C C . PRO A 1 222 ? -12.435 -5.488 0.050 1.00 93.69 222 PRO A C 1
ATOM 1748 O O . PRO A 1 222 ? -12.170 -6.062 -1.006 1.00 93.69 222 PRO A O 1
ATOM 1751 N N . VAL A 1 223 ? -11.504 -5.142 0.942 1.00 94.38 223 VAL A N 1
ATOM 1752 C CA . VAL A 1 223 ? -10.064 -5.423 0.796 1.00 94.38 223 VAL A CA 1
ATOM 1753 C C . VAL A 1 223 ? -9.812 -6.934 0.657 1.00 94.38 223 VAL A C 1
ATOM 1755 O O . VAL A 1 223 ? -8.875 -7.370 -0.011 1.00 94.38 223 VAL A O 1
ATOM 1758 N N . ASP A 1 224 ? -10.704 -7.745 1.218 1.00 93.69 224 ASP A N 1
ATOM 1759 C CA . ASP A 1 224 ? -10.735 -9.200 1.104 1.00 93.69 224 ASP A CA 1
ATOM 1760 C C . ASP A 1 224 ? -10.716 -9.701 -0.348 1.00 93.69 224 ASP A C 1
ATOM 1762 O O . ASP A 1 224 ? -10.090 -10.726 -0.633 1.00 93.69 224 ASP A O 1
ATOM 1766 N N . ASP A 1 225 ? -11.355 -8.976 -1.273 1.00 93.69 225 ASP A N 1
ATOM 1767 C CA . ASP A 1 225 ? -11.413 -9.355 -2.685 1.00 93.69 225 ASP A CA 1
ATOM 1768 C C . ASP A 1 225 ? -10.014 -9.374 -3.301 1.00 93.69 225 ASP A C 1
ATOM 1770 O O . ASP A 1 225 ? -9.619 -10.372 -3.912 1.00 93.69 225 ASP A O 1
ATOM 1774 N N . ILE A 1 226 ? -9.243 -8.295 -3.114 1.00 94.69 226 ILE A N 1
ATOM 1775 C CA . ILE A 1 226 ? -7.873 -8.221 -3.625 1.00 94.69 226 ILE A CA 1
ATOM 1776 C C . ILE A 1 226 ? -6.957 -9.176 -2.857 1.00 94.69 226 ILE A C 1
ATOM 1778 O O . ILE A 1 226 ? -6.156 -9.880 -3.471 1.00 94.69 226 ILE A O 1
ATOM 1782 N N . TRP A 1 227 ? -7.138 -9.295 -1.540 1.00 96.25 227 TRP A N 1
ATOM 1783 C CA . TRP A 1 227 ? -6.371 -10.226 -0.713 1.00 96.25 227 TRP A CA 1
ATOM 1784 C C . TRP A 1 227 ? -6.530 -11.680 -1.177 1.00 96.25 227 TRP A C 1
ATOM 1786 O O . TRP A 1 227 ? -5.558 -12.435 -1.228 1.00 96.25 227 TRP A O 1
ATOM 1796 N N . SER A 1 228 ? -7.737 -12.071 -1.604 1.00 94.75 228 SER A N 1
ATOM 1797 C CA . SER A 1 228 ? -8.036 -13.432 -2.069 1.00 94.75 228 SER A CA 1
ATOM 1798 C C . SER A 1 228 ? -7.182 -13.886 -3.262 1.00 94.75 228 SER A C 1
ATOM 1800 O O . SER A 1 228 ? -6.999 -15.090 -3.467 1.00 94.75 228 SER A O 1
ATOM 1802 N N . PHE A 1 229 ? -6.611 -12.953 -4.037 1.00 95.62 229 PHE A N 1
ATOM 1803 C CA . PHE A 1 229 ? -5.725 -13.291 -5.151 1.00 95.62 229 PHE A CA 1
ATOM 1804 C C . PHE A 1 229 ? -4.400 -13.917 -4.702 1.00 95.62 229 PHE A C 1
ATOM 1806 O O . PHE A 1 229 ? -3.821 -14.661 -5.492 1.00 95.62 229 PHE A O 1
ATOM 1813 N N . LEU A 1 230 ? -3.959 -13.728 -3.449 1.00 94.88 230 LEU A N 1
ATOM 1814 C CA . LEU A 1 230 ? -2.789 -14.436 -2.902 1.00 94.88 230 LEU A CA 1
ATOM 1815 C C . LEU A 1 230 ? -2.959 -15.955 -3.004 1.00 94.88 230 LEU A C 1
ATOM 1817 O O . LEU A 1 230 ? -2.030 -16.659 -3.394 1.00 94.88 230 LEU A O 1
ATOM 1821 N N . GLY A 1 231 ? -4.169 -16.458 -2.739 1.00 93.56 231 GLY A N 1
ATOM 1822 C CA . GLY A 1 231 ? -4.494 -17.882 -2.852 1.00 93.56 231 GLY A CA 1
ATOM 1823 C C . GLY A 1 231 ? -4.468 -18.416 -4.288 1.00 93.56 231 GLY A C 1
ATOM 1824 O O . GLY A 1 231 ? -4.444 -19.627 -4.490 1.00 93.56 231 GLY A O 1
ATOM 1825 N N . LYS A 1 232 ? -4.449 -17.528 -5.291 1.00 95.94 232 LYS A N 1
ATOM 1826 C CA . LYS A 1 232 ? -4.350 -17.875 -6.716 1.00 95.94 232 LYS A CA 1
ATOM 1827 C C . LYS A 1 232 ? -2.909 -17.847 -7.230 1.00 95.94 232 LYS A C 1
ATOM 1829 O O . LYS A 1 232 ? -2.685 -18.177 -8.393 1.00 95.94 232 LYS A O 1
ATOM 1834 N N . PHE A 1 233 ? -1.934 -17.450 -6.406 1.00 96.62 233 PHE A N 1
ATOM 1835 C CA . PHE A 1 233 ? -0.540 -17.397 -6.835 1.00 96.62 233 PHE A CA 1
ATOM 1836 C C . PHE A 1 233 ? 0.015 -18.809 -7.048 1.00 96.62 233 PHE A C 1
ATOM 1838 O O . PHE A 1 233 ? 0.076 -19.621 -6.123 1.00 96.62 233 PHE A O 1
ATOM 1845 N N . ASN A 1 234 ? 0.528 -19.077 -8.247 1.00 95.62 234 ASN A N 1
ATOM 1846 C CA . ASN A 1 234 ? 1.312 -20.280 -8.523 1.00 95.62 234 ASN A CA 1
ATOM 1847 C C . ASN A 1 234 ? 2.671 -20.235 -7.795 1.00 95.62 234 ASN A C 1
ATOM 1849 O O . ASN A 1 234 ? 3.016 -19.230 -7.182 1.00 95.62 234 ASN A O 1
ATOM 1853 N N . SER A 1 235 ? 3.482 -21.292 -7.872 1.00 92.94 235 SER A N 1
ATOM 1854 C CA . SER A 1 235 ? 4.762 -21.399 -7.146 1.00 92.94 235 SER A CA 1
ATOM 1855 C C . SER A 1 235 ? 5.810 -20.327 -7.490 1.00 92.94 235 SER A C 1
ATOM 1857 O O . SER A 1 235 ? 6.753 -20.128 -6.724 1.00 92.94 235 SER A O 1
ATOM 1859 N N . THR A 1 236 ? 5.657 -19.628 -8.617 1.00 91.81 236 THR A N 1
ATOM 1860 C CA . THR A 1 236 ? 6.631 -18.648 -9.126 1.00 91.81 236 THR A CA 1
ATOM 1861 C C . THR A 1 236 ? 6.231 -17.196 -8.877 1.00 91.81 236 THR A C 1
ATOM 1863 O O . THR A 1 236 ? 7.107 -16.337 -8.783 1.00 91.81 236 THR A O 1
ATOM 1866 N N . GLN A 1 237 ? 4.933 -16.917 -8.740 1.00 95.25 237 GLN A N 1
ATOM 1867 C CA . GLN A 1 237 ? 4.413 -15.563 -8.564 1.00 95.25 237 GLN A CA 1
ATOM 1868 C C . GLN A 1 237 ? 4.796 -15.000 -7.191 1.00 95.25 237 GLN A C 1
ATOM 1870 O O . GLN A 1 237 ? 4.565 -15.625 -6.151 1.00 95.25 237 GLN A O 1
ATOM 1875 N N . ILE A 1 238 ? 5.401 -13.812 -7.206 1.00 95.62 238 ILE A N 1
ATOM 1876 C CA . ILE A 1 238 ? 5.868 -13.096 -6.010 1.00 95.62 238 ILE A CA 1
ATOM 1877 C C . ILE A 1 238 ? 5.045 -11.844 -5.706 1.00 95.62 238 ILE A C 1
ATOM 1879 O O . ILE A 1 238 ? 4.994 -11.419 -4.558 1.00 95.62 238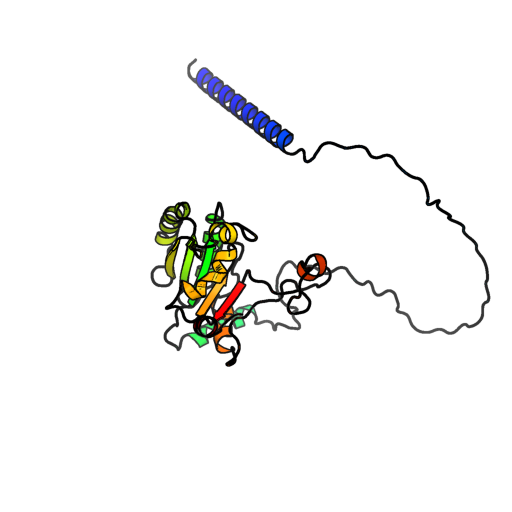 ILE A O 1
ATOM 1883 N N . ALA A 1 239 ? 4.399 -11.264 -6.714 1.00 95.81 239 ALA A N 1
ATOM 1884 C CA . ALA A 1 239 ? 3.546 -10.099 -6.576 1.00 95.81 239 ALA A CA 1
ATOM 1885 C C . ALA A 1 239 ? 2.504 -10.066 -7.703 1.00 95.81 239 ALA A C 1
ATOM 1887 O O . ALA A 1 239 ? 2.709 -10.676 -8.756 1.00 95.81 239 ALA A O 1
ATOM 1888 N N . ALA A 1 240 ? 1.415 -9.337 -7.483 1.00 96.12 240 ALA A N 1
ATOM 1889 C CA . ALA A 1 240 ? 0.402 -9.011 -8.476 1.00 96.12 240 ALA A CA 1
ATOM 1890 C C . ALA A 1 240 ? 0.151 -7.500 -8.488 1.00 96.12 240 ALA A C 1
ATOM 1892 O O . ALA A 1 240 ? 0.129 -6.850 -7.442 1.00 96.12 240 ALA A O 1
ATOM 1893 N N . MET A 1 241 ? -0.017 -6.969 -9.696 1.00 95.56 241 MET A N 1
ATOM 1894 C CA . MET A 1 241 ? -0.183 -5.550 -10.005 1.00 95.56 241 MET A CA 1
ATOM 1895 C C . MET A 1 241 ? -1.157 -5.407 -11.173 1.00 95.56 241 MET A C 1
ATOM 1897 O O . MET A 1 241 ? -1.284 -6.324 -11.991 1.00 95.56 241 MET A O 1
ATOM 1901 N N . ALA A 1 242 ? -1.825 -4.261 -11.256 1.00 94.12 242 ALA A N 1
ATOM 1902 C CA . ALA A 1 242 ? -2.666 -3.916 -12.396 1.00 94.12 242 ALA A CA 1
ATOM 1903 C C . ALA A 1 242 ? -1.829 -3.294 -13.531 1.00 94.12 242 ALA A C 1
ATOM 1905 O O . ALA A 1 242 ? -0.749 -2.755 -13.270 1.00 94.12 242 ALA A O 1
ATOM 1906 N N . PRO A 1 243 ? -2.302 -3.339 -14.789 1.00 94.38 243 PRO A N 1
ATOM 1907 C CA . PRO A 1 243 ? -1.770 -2.484 -15.844 1.00 94.38 243 PRO A CA 1
ATOM 1908 C C . PRO A 1 243 ? -1.851 -1.011 -15.437 1.00 94.38 243 PRO A C 1
ATOM 1910 O O . PRO A 1 243 ? -2.803 -0.604 -14.777 1.00 94.38 243 PRO A O 1
ATOM 1913 N N . GLU A 1 244 ? -0.870 -0.212 -15.845 1.00 93.38 244 GLU A N 1
ATOM 1914 C CA . GLU A 1 244 ? -0.806 1.202 -15.452 1.00 93.38 244 GLU A CA 1
ATOM 1915 C C . GLU A 1 244 ? -1.956 2.027 -16.037 1.00 93.38 244 GLU A C 1
ATOM 1917 O O . GLU A 1 244 ? -2.469 2.920 -15.374 1.00 93.38 244 GLU A O 1
ATOM 1922 N N . HIS A 1 245 ? -2.363 1.751 -17.277 1.00 90.00 245 HIS A N 1
ATOM 1923 C CA . HIS A 1 245 ? -3.500 2.399 -17.939 1.00 90.00 245 HIS A CA 1
ATOM 1924 C C . HIS A 1 245 ? -4.289 1.377 -18.767 1.00 90.00 245 HIS A C 1
ATOM 1926 O O . HIS A 1 245 ? -3.729 0.383 -19.240 1.00 90.00 245 HIS A O 1
ATOM 1932 N N . GLU A 1 246 ? -5.570 1.665 -19.003 1.00 88.75 246 GLU A N 1
ATOM 1933 C CA . GLU A 1 246 ? -6.436 0.876 -19.891 1.00 88.75 246 GLU A CA 1
ATOM 1934 C C . GLU A 1 246 ? -6.201 1.190 -21.379 1.00 88.75 246 GLU A C 1
ATOM 1936 O O . GLU A 1 246 ? -6.240 0.293 -22.217 1.00 88.75 246 GLU A O 1
ATOM 1941 N N . GLU A 1 247 ? -5.923 2.456 -21.715 1.00 90.50 247 GLU A N 1
ATOM 1942 C CA . GLU A 1 247 ? -5.734 2.924 -23.095 1.00 90.50 247 GLU A CA 1
ATOM 1943 C C . GLU A 1 247 ? -4.246 3.215 -23.386 1.00 90.50 247 GLU A C 1
ATOM 1945 O O . GLU A 1 247 ? -3.684 4.184 -22.859 1.00 90.50 247 GLU A O 1
ATOM 1950 N N . PRO A 1 248 ? -3.594 2.434 -24.269 1.00 88.38 248 PRO A N 1
ATOM 1951 C CA . PRO A 1 248 ? -2.172 2.588 -24.580 1.00 88.38 248 PRO A CA 1
ATOM 1952 C C . PRO A 1 248 ? -1.769 3.955 -25.129 1.00 88.38 248 PRO A C 1
ATOM 1954 O O . PRO A 1 248 ? -0.648 4.404 -24.898 1.00 88.38 248 PRO A O 1
ATOM 1957 N N . ARG A 1 249 ? -2.663 4.650 -25.844 1.00 88.38 249 ARG A N 1
ATOM 1958 C CA . ARG A 1 249 ? -2.342 5.948 -26.468 1.00 88.38 249 ARG A CA 1
ATOM 1959 C C . ARG A 1 249 ? -2.113 7.070 -25.456 1.00 88.38 249 ARG A C 1
ATOM 1961 O O . ARG A 1 249 ? -1.461 8.060 -25.783 1.00 88.38 249 ARG A O 1
ATOM 1968 N N . ILE A 1 250 ? -2.642 6.925 -24.242 1.00 89.19 250 ILE A N 1
ATOM 1969 C CA . ILE A 1 250 ? -2.532 7.924 -23.171 1.00 89.19 250 ILE A CA 1
ATOM 1970 C C . ILE A 1 250 ? -1.670 7.447 -21.996 1.00 89.19 250 ILE A C 1
ATOM 1972 O O . ILE A 1 250 ? -1.413 8.229 -21.083 1.00 89.19 250 ILE A O 1
ATOM 1976 N N . GLY A 1 251 ? -1.174 6.207 -22.029 1.00 89.31 251 GLY A N 1
ATOM 1977 C CA . GLY A 1 251 ? -0.329 5.648 -20.976 1.00 89.31 251 GLY A CA 1
ATOM 1978 C C . GLY A 1 251 ? 0.947 6.457 -20.747 1.00 89.31 251 GLY A C 1
ATOM 1979 O O . GLY A 1 251 ? 1.552 6.979 -21.690 1.00 89.31 251 GLY A O 1
ATOM 1980 N N . TRP A 1 252 ? 1.369 6.576 -19.485 1.00 90.81 252 TRP A N 1
ATOM 1981 C CA . TRP A 1 252 ? 2.631 7.240 -19.144 1.00 90.81 252 TRP A CA 1
ATOM 1982 C C . TRP A 1 252 ? 3.827 6.509 -19.769 1.00 90.81 252 TRP A C 1
ATOM 1984 O O . TRP A 1 252 ? 4.661 7.136 -20.423 1.00 90.81 252 TRP A O 1
ATOM 1994 N N . TYR A 1 253 ? 3.860 5.177 -19.658 1.00 92.62 253 TYR A N 1
ATOM 1995 C CA . TYR A 1 253 ? 4.938 4.354 -20.207 1.00 92.62 253 TYR A CA 1
ATOM 1996 C C . TYR A 1 253 ? 5.088 4.528 -21.722 1.00 92.62 253 TYR A C 1
ATOM 1998 O O . TYR A 1 253 ? 6.179 4.824 -22.197 1.00 92.62 253 TYR A O 1
ATOM 2006 N N . ASN A 1 254 ? 3.989 4.452 -22.475 1.00 91.81 254 ASN A N 1
ATOM 2007 C CA . ASN A 1 254 ? 3.999 4.573 -23.936 1.00 91.81 254 ASN A CA 1
ATOM 2008 C C . ASN A 1 254 ? 4.497 5.940 -24.431 1.00 91.81 254 ASN A C 1
ATOM 2010 O O . ASN A 1 254 ? 5.019 6.036 -25.539 1.00 91.81 254 ASN A O 1
ATOM 2014 N N . ARG A 1 255 ? 4.311 6.999 -23.633 1.00 92.19 255 ARG A N 1
ATOM 2015 C CA . ARG A 1 255 ? 4.657 8.376 -24.012 1.00 92.19 255 ARG A C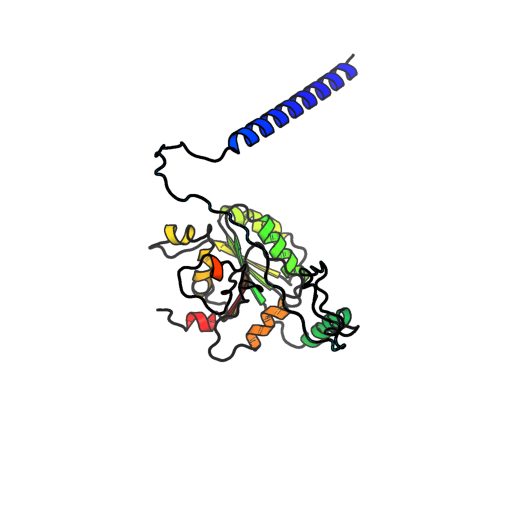A 1
ATOM 2016 C C . ARG A 1 255 ? 6.029 8.816 -23.515 1.00 92.19 255 ARG A C 1
ATOM 2018 O O . ARG A 1 255 ? 6.674 9.626 -24.177 1.00 92.19 255 ARG A O 1
ATOM 2025 N N . PHE A 1 256 ? 6.457 8.322 -22.355 1.00 92.31 256 PHE A N 1
ATOM 2026 C CA . PHE A 1 256 ? 7.593 8.897 -21.632 1.00 92.31 256 PHE A CA 1
ATOM 2027 C C . PHE A 1 256 ? 8.673 7.886 -21.239 1.00 92.31 256 PHE A C 1
ATOM 2029 O O . PHE A 1 256 ? 9.811 8.302 -21.005 1.00 92.31 256 PHE A O 1
ATOM 2036 N N . ALA A 1 257 ? 8.377 6.583 -21.175 1.00 92.44 257 ALA A N 1
ATOM 2037 C CA . ALA A 1 257 ? 9.382 5.605 -20.770 1.00 92.44 257 ALA A CA 1
ATOM 2038 C C . ALA A 1 257 ? 10.449 5.433 -21.860 1.00 92.44 257 ALA A C 1
ATOM 2040 O O . ALA A 1 257 ? 10.156 5.165 -23.022 1.00 92.44 257 ALA A O 1
ATOM 2041 N N . ARG A 1 258 ? 11.717 5.559 -21.457 1.00 92.81 258 ARG A N 1
ATOM 2042 C CA . ARG A 1 258 ? 12.899 5.322 -22.310 1.00 92.81 258 ARG A CA 1
ATOM 2043 C C . ARG A 1 258 ? 13.601 3.997 -22.004 1.00 92.81 258 ARG A C 1
ATOM 2045 O O . ARG A 1 258 ? 14.717 3.767 -22.453 1.00 92.81 258 ARG A O 1
ATOM 2052 N N . HIS A 1 259 ? 12.961 3.148 -21.210 1.00 91.06 259 HIS A N 1
ATOM 2053 C CA . HIS A 1 259 ? 13.459 1.846 -20.792 1.00 91.06 259 HIS A CA 1
ATOM 2054 C C . HIS A 1 259 ? 12.399 0.774 -21.076 1.00 91.06 259 HIS A C 1
ATOM 2056 O O . HIS A 1 259 ? 11.215 1.105 -21.186 1.00 91.06 259 HIS A O 1
ATOM 2062 N N . PRO A 1 260 ? 12.786 -0.510 -21.161 1.00 93.19 260 PRO A N 1
ATOM 2063 C CA . PRO A 1 260 ? 11.824 -1.599 -21.269 1.00 93.19 260 PRO A CA 1
ATOM 2064 C C . PRO A 1 260 ? 10.831 -1.598 -20.100 1.00 93.19 260 PRO A C 1
ATOM 2066 O O . PRO A 1 260 ? 11.191 -1.283 -18.962 1.00 93.19 260 PRO A O 1
ATOM 2069 N N . TYR A 1 261 ? 9.584 -1.967 -20.379 1.00 93.62 261 TYR A N 1
ATOM 2070 C CA . TYR A 1 261 ? 8.530 -2.137 -19.382 1.00 93.62 261 TYR A CA 1
ATOM 2071 C C . TYR A 1 261 ? 7.647 -3.337 -19.738 1.00 93.62 261 TYR A C 1
ATOM 2073 O O . TYR A 1 261 ? 7.647 -3.815 -20.872 1.00 93.62 261 TYR A O 1
ATOM 2081 N N . TYR A 1 262 ? 6.934 -3.864 -18.744 1.00 92.62 262 TYR A N 1
ATOM 2082 C CA . TYR A 1 262 ? 6.106 -5.055 -18.908 1.00 92.62 262 TYR A CA 1
ATOM 2083 C C . TYR A 1 262 ? 4.722 -4.716 -19.480 1.00 92.62 262 TYR A C 1
ATOM 2085 O O . TYR A 1 262 ? 4.103 -3.733 -19.078 1.00 92.62 262 TYR A O 1
ATOM 2093 N N . GLY A 1 263 ? 4.207 -5.570 -20.368 1.00 92.69 263 GLY A N 1
ATOM 2094 C CA . GLY A 1 263 ? 2.885 -5.400 -20.976 1.00 92.69 263 GLY A CA 1
ATOM 2095 C C . GLY A 1 263 ? 2.812 -4.240 -21.975 1.00 92.69 263 GLY A C 1
ATOM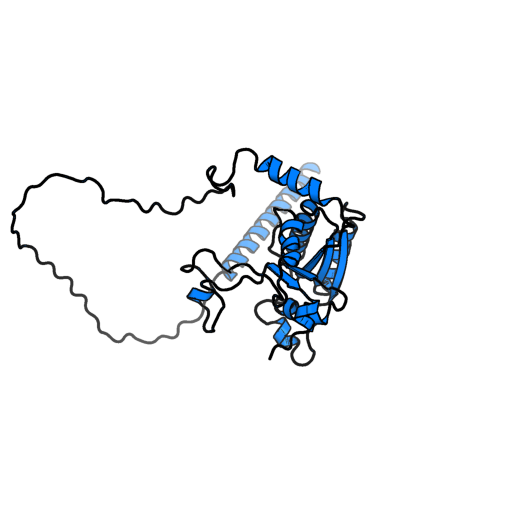 2096 O O . GLY A 1 263 ? 3.825 -3.696 -22.403 1.00 92.69 263 GLY A O 1
ATOM 2097 N N . VAL A 1 264 ? 1.590 -3.873 -22.374 1.00 91.69 264 VAL A N 1
ATOM 2098 C CA . VAL A 1 264 ? 1.360 -2.818 -23.382 1.00 91.69 264 VAL A CA 1
ATOM 2099 C C . VAL A 1 264 ? 1.398 -1.422 -22.761 1.00 91.69 264 VAL A C 1
ATOM 2101 O O . VAL A 1 264 ? 1.853 -0.479 -23.408 1.00 91.69 264 VAL A O 1
ATOM 2104 N N . THR A 1 265 ? 0.938 -1.294 -21.514 1.00 93.56 265 THR A N 1
ATOM 2105 C CA . THR A 1 265 ? 0.782 -0.002 -20.829 1.00 93.56 265 THR A CA 1
ATOM 2106 C C . THR A 1 265 ? 1.693 0.174 -19.622 1.00 93.56 265 THR A C 1
ATOM 2108 O O . THR A 1 265 ? 1.673 1.238 -19.017 1.00 93.56 265 THR A O 1
ATOM 2111 N N . GLY A 1 266 ? 2.530 -0.817 -19.296 1.00 94.19 266 GLY A N 1
ATOM 2112 C CA . GLY A 1 266 ? 3.288 -0.836 -18.048 1.00 94.19 266 GLY A CA 1
ATOM 2113 C C . GLY A 1 266 ? 2.454 -1.339 -16.872 1.00 94.19 266 GLY A C 1
ATOM 2114 O O . GLY A 1 266 ? 1.351 -1.859 -17.048 1.00 94.19 266 GLY A O 1
ATOM 2115 N N . ILE A 1 267 ? 2.997 -1.198 -15.665 1.00 94.56 267 ILE A N 1
ATOM 2116 C CA . ILE A 1 267 ? 2.397 -1.711 -14.427 1.00 94.56 267 ILE A CA 1
ATOM 2117 C C . ILE A 1 267 ? 2.170 -0.580 -13.429 1.00 94.56 267 ILE A C 1
ATOM 2119 O O . ILE A 1 267 ? 3.041 0.274 -13.256 1.00 94.56 267 ILE A O 1
ATOM 2123 N N . ASN A 1 268 ? 1.023 -0.611 -12.755 1.00 93.62 268 ASN A N 1
ATOM 2124 C CA . ASN A 1 268 ? 0.725 0.280 -11.648 1.00 93.62 268 ASN A CA 1
ATOM 2125 C C . ASN A 1 268 ? 1.318 -0.277 -10.360 1.00 93.62 268 ASN A C 1
ATOM 2127 O O . ASN A 1 268 ? 1.106 -1.435 -10.002 1.00 93.62 268 ASN A O 1
ATOM 2131 N N . SER A 1 269 ? 2.060 0.573 -9.662 1.00 92.25 269 SER A N 1
ATOM 2132 C CA . SER A 1 269 ? 2.714 0.229 -8.399 1.00 92.25 269 SER A CA 1
ATOM 2133 C C . SER A 1 269 ? 2.055 0.889 -7.187 1.00 92.25 269 SER A C 1
ATOM 2135 O O . SER A 1 269 ? 2.519 0.686 -6.069 1.00 92.25 269 SER A O 1
ATOM 2137 N N . GLY A 1 270 ? 0.976 1.648 -7.396 1.00 94.38 270 GLY A N 1
ATOM 2138 C CA . GLY A 1 270 ? 0.191 2.249 -6.322 1.00 94.38 270 GLY A CA 1
ATOM 2139 C C . GLY A 1 270 ? -0.756 1.268 -5.641 1.00 94.38 270 GLY A C 1
ATOM 2140 O O . GLY A 1 270 ? -1.241 1.548 -4.555 1.00 94.38 270 GLY A O 1
ATOM 2141 N N . VAL A 1 271 ? -0.977 0.084 -6.221 1.00 96.38 271 VAL A N 1
ATOM 2142 C CA . VAL A 1 271 ? -1.597 -1.058 -5.539 1.00 96.38 271 VAL A CA 1
ATOM 2143 C C . VAL A 1 271 ? -0.810 -2.317 -5.883 1.00 96.38 271 VAL A C 1
ATOM 2145 O O . VAL A 1 271 ? -0.786 -2.758 -7.034 1.00 96.38 271 VAL A O 1
ATOM 2148 N N . MET A 1 272 ? -0.157 -2.912 -4.887 1.00 97.56 272 MET A N 1
ATOM 2149 C CA . MET A 1 272 ? 0.697 -4.085 -5.073 1.00 97.56 272 MET A CA 1
ATOM 2150 C C . MET A 1 272 ? 0.372 -5.158 -4.041 1.00 97.56 272 MET A C 1
ATOM 2152 O O . MET A 1 272 ? 0.594 -4.982 -2.845 1.00 97.56 272 MET A O 1
ATOM 2156 N N . LEU A 1 273 ? -0.087 -6.313 -4.513 1.00 97.94 273 LEU A N 1
ATOM 2157 C CA . LEU A 1 273 ? -0.264 -7.493 -3.675 1.00 97.94 273 LEU A CA 1
ATOM 2158 C C . LEU A 1 273 ? 1.022 -8.315 -3.698 1.00 97.94 273 LEU A C 1
ATOM 2160 O O . LEU A 1 273 ? 1.462 -8.736 -4.764 1.00 97.94 273 LEU A O 1
ATOM 2164 N N . MET A 1 274 ? 1.632 -8.549 -2.545 1.00 97.88 274 MET A N 1
ATOM 2165 C CA . MET A 1 274 ? 2.979 -9.098 -2.417 1.00 97.88 274 MET A CA 1
ATOM 2166 C C . MET A 1 274 ? 2.985 -10.381 -1.588 1.00 97.88 274 MET A C 1
ATOM 2168 O O . MET A 1 274 ? 2.447 -10.427 -0.485 1.00 97.88 274 MET A O 1
ATOM 2172 N N . ASN A 1 275 ? 3.672 -11.410 -2.085 1.00 97.44 275 ASN A N 1
ATOM 2173 C CA . ASN A 1 275 ? 4.082 -12.569 -1.299 1.00 97.44 275 ASN A CA 1
ATOM 2174 C C . ASN A 1 275 ? 5.505 -12.327 -0.780 1.00 97.44 275 ASN A C 1
ATOM 2176 O O . ASN A 1 275 ? 6.505 -12.594 -1.455 1.00 97.44 275 ASN A O 1
ATOM 2180 N N . MET A 1 276 ? 5.583 -11.789 0.428 1.00 96.56 276 MET A N 1
ATOM 2181 C CA . MET A 1 276 ? 6.810 -11.301 1.045 1.00 96.56 276 MET A CA 1
ATOM 2182 C C . MET A 1 276 ? 7.807 -12.434 1.300 1.00 96.56 276 MET A C 1
ATOM 2184 O O . MET A 1 276 ? 9.005 -12.272 1.057 1.00 96.56 276 MET A O 1
ATOM 2188 N N . THR A 1 277 ? 7.324 -13.617 1.691 1.00 95.38 277 THR A N 1
ATOM 2189 C CA . THR A 1 277 ? 8.163 -14.806 1.894 1.00 95.38 277 THR A CA 1
ATOM 2190 C C . THR A 1 277 ? 8.910 -15.187 0.619 1.00 95.38 277 THR A C 1
ATOM 2192 O O . THR A 1 277 ? 10.107 -15.479 0.655 1.00 95.38 277 THR A O 1
ATOM 2195 N N . ARG A 1 278 ? 8.226 -15.186 -0.531 1.00 95.12 278 ARG A N 1
ATOM 2196 C CA . ARG A 1 278 ? 8.846 -15.521 -1.818 1.00 95.12 278 ARG A CA 1
ATOM 2197 C C . ARG A 1 278 ? 9.758 -14.414 -2.317 1.00 95.12 278 ARG A C 1
ATOM 2199 O O . ARG A 1 278 ? 10.829 -14.747 -2.813 1.00 95.12 278 ARG A O 1
ATOM 2206 N N . ILE A 1 279 ? 9.381 -13.144 -2.155 1.00 95.31 279 ILE A N 1
ATOM 2207 C CA . ILE A 1 279 ? 10.247 -12.005 -2.501 1.00 95.31 279 ILE A CA 1
ATOM 2208 C C . ILE A 1 279 ? 11.584 -12.123 -1.761 1.00 95.31 279 ILE A C 1
ATOM 2210 O O . ILE A 1 279 ? 12.627 -12.081 -2.403 1.00 95.31 279 ILE A O 1
ATOM 2214 N N . ARG A 1 280 ? 11.567 -12.387 -0.446 1.00 94.50 280 ARG A N 1
ATOM 2215 C CA . ARG A 1 280 ? 12.789 -12.576 0.359 1.00 94.50 280 ARG A CA 1
ATOM 2216 C C . ARG A 1 280 ? 13.658 -13.756 -0.094 1.00 94.50 280 ARG A C 1
ATOM 2218 O O . ARG A 1 280 ? 14.868 -13.726 0.086 1.00 94.50 280 ARG A O 1
ATOM 2225 N N . ARG A 1 281 ? 13.061 -14.805 -0.673 1.00 93.50 281 ARG A N 1
ATOM 2226 C CA . ARG A 1 281 ? 13.786 -15.977 -1.208 1.00 93.50 281 ARG A CA 1
ATOM 2227 C C . ARG A 1 281 ? 14.359 -15.746 -2.607 1.00 93.50 281 ARG A C 1
ATOM 2229 O O . ARG A 1 281 ? 15.093 -16.600 -3.105 1.00 93.50 281 ARG A O 1
ATOM 2236 N N . LYS A 1 282 ? 13.992 -14.653 -3.277 1.00 89.50 282 LYS A N 1
ATOM 2237 C CA . LYS A 1 282 ? 14.516 -14.308 -4.597 1.00 89.50 282 LYS A CA 1
ATOM 2238 C C . LYS A 1 282 ? 15.725 -13.398 -4.453 1.00 89.50 282 LYS A C 1
ATOM 2240 O O . LYS A 1 282 ? 15.733 -12.462 -3.665 1.00 89.50 282 LYS A O 1
ATOM 2245 N N . TYR A 1 283 ? 16.733 -13.681 -5.265 1.00 79.56 283 TYR A N 1
ATOM 2246 C CA . TYR A 1 283 ? 17.874 -12.803 -5.447 1.00 79.56 283 TYR A CA 1
ATOM 2247 C C . TYR A 1 283 ? 17.627 -11.970 -6.703 1.00 79.56 283 TYR A C 1
ATOM 2249 O O . TYR A 1 283 ? 17.601 -12.513 -7.810 1.00 79.56 283 TYR A O 1
ATOM 2257 N N . PHE A 1 284 ? 17.382 -10.676 -6.522 1.00 75.69 284 PHE A N 1
ATOM 2258 C CA . PHE A 1 284 ? 17.288 -9.725 -7.624 1.00 75.69 284 PHE A CA 1
ATOM 2259 C C . PHE A 1 284 ? 18.715 -9.278 -7.952 1.00 75.69 284 PHE A C 1
ATOM 2261 O O . PHE A 1 284 ? 19.410 -8.778 -7.071 1.00 75.69 284 PHE A O 1
ATOM 2268 N N . LYS A 1 285 ? 19.166 -9.576 -9.173 1.00 50.19 285 LYS A N 1
ATOM 2269 C CA . LYS A 1 285 ? 20.466 -9.141 -9.696 1.00 50.19 285 LYS A CA 1
ATOM 2270 C C . LYS A 1 285 ? 20.363 -7.737 -10.267 1.00 50.19 285 LYS A C 1
ATOM 2272 O O . LYS A 1 285 ? 19.305 -7.455 -10.873 1.00 50.19 285 LYS A O 1
#

Secondary structure (DSSP, 8-state):
-HHHHHHHHHHHHHHHHHHHHHHHHHHHHHHT----PPPP----------------------------------------SS----TTTS-TTHHHHHHHHHHTTTTS--PPEEEEEEE-SS-HHHHHHHHHHHHHH-SS-EEEEEEE-HHHHHHHHHHHHT-S-TTTEEEEEEE----GGGHHHHHHSSSTTGGGGGGHHHH-TT-SEEEEE-TT----S-HHHHHGGGGG--TT--EEEEES-S-TTT-HHHHH--S--STTT-EEEEEEEEEHHHHHH----

Organism: Chroicocephalus maculipennis (NCBI:txid287016)

Radius of gyration: 29.59 Å; chains: 1; bounding box: 56×77×90 Å

pLDDT: mean 75.92, std 25.03, range [25.0, 98.44]

InterPro domains:
  IPR029044 Nucleotide-diphospho-sugar transferases [G3DSA:3.90.550.10] (119-285)
  IPR029044 Nucleotide-diphospho-sugar transferases [SSF53448] (113-282)
  IPR051993 Glycosyltransferase 8 [PTHR46012] (1-281)

Sequence (285 aa):
MRRFARVALLCLGCGLCSLLYGFSQLALSLEQQPGGGRERQAPDPGARQQAGGGRAGARSAGRGEAGAGRCKNLSVSFWNSYWMLPSDVCGMNCFWEAAFRYDYMKTRPSEKMHLAVVACGERLEETVTMLRSAVIFSIKPLQFHIFAEDQLHESFKDILDDLPYEGKVNYTLYPITFPTESAAEWKKLFKPCASQRLFLPLILKDVDSLLYVDTDILFLRPVDDIWSFLGKFNSTQIAAMAPEHEEPRIGWYNRFARHPYYGVTGINSGVMLMNMTRIRRKYFK